Protein AF-A0A948S979-F1 (afdb_monomer_lite)

pLDDT: mean 70.73, std 22.95, range [27.17, 98.56]

Radius of gyration: 35.68 Å; chains: 1; bounding box: 69×113×119 Å

Secondary structure (DSSP, 8-state):
--THHHHHTTSS---HHHHHHHHHHHHHHHHHHHHHHHHHHHHTS----TTTTS-----------------GGGG------S----SPPPPPPP-PPP----PPP-PPPPPPPP-------PPPHHHHHHHHHHHHHHHHHHHHHHHHHHHHHHHHHHHHHTTS------SSSSS--S-----PPTT-B-HHHHHH--SPP-TTSPPEEEEHHHHB-TT--SBPGGGHHHHHHHHHHHHH-TTEEEEEEEE--SSS-HHHHHHHHHHHHHHHHHHHHHHH---GGGEEEEE-TTSS-SS-TTS-TTTTGGGSEEEEEEEEE----

Foldseek 3Di:
DDPVVVVVVVVPPPPPVVVVVVVVVVVVVVVVVVVVVVVVVVVPDPPPDVPPPPPPPPPPPPDDDDDDPDDCVVVPDDPPPPPPPDDDDDDDDDDDDDDDDDDDDDDDDDDDDDDDDDDDDDPDVVVVVVVVVVVVVVVVVVVVVVVVVVVVVVVVVVVVVVVDPDDDPDDDPPPPPDDPDDPDDPQADDLVVLLVDPDADDLPHGWHWFFLVQQADVLDLAGDPSCVVVLVSVLSSCVVQVQWAKEKEFFEAQPDDQVSQQVSRQSNSVNSLVCSCPVSVRDSVSYHYGRPYHVDAPFDGPDDCVRRSSRGIMIMRTRDRPPDD

Structure (mmCIF, N/CA/C/O backbone):
data_AF-A0A948S979-F1
#
_entry.id   AF-A0A948S979-F1
#
loop_
_atom_site.group_PDB
_atom_site.id
_atom_site.type_symbol
_atom_site.label_atom_id
_atom_site.label_alt_id
_atom_site.label_comp_id
_atom_site.label_asym_id
_atom_site.label_entity_id
_atom_site.label_seq_id
_atom_site.pdbx_PDB_ins_code
_atom_site.Cartn_x
_atom_site.Cartn_y
_atom_site.Cartn_z
_atom_site.occupancy
_atom_site.B_iso_or_equiv
_atom_site.auth_seq_id
_atom_site.auth_comp_id
_atom_site.auth_asym_id
_atom_site.auth_atom_id
_atom_site.pdbx_PDB_model_num
ATOM 1 N N . MET A 1 1 ? 20.949 53.020 71.285 1.00 52.06 1 MET A N 1
ATOM 2 C CA . MET A 1 1 ? 20.482 51.852 70.505 1.00 52.06 1 MET A CA 1
ATOM 3 C C . MET A 1 1 ? 20.891 50.578 71.222 1.00 52.06 1 MET A C 1
ATOM 5 O O . MET A 1 1 ? 22.070 50.408 71.504 1.00 52.06 1 MET A O 1
ATOM 9 N N . ASN A 1 2 ? 19.924 49.738 71.589 1.00 56.59 2 ASN A N 1
ATOM 10 C CA . ASN A 1 2 ? 20.141 48.584 72.460 1.00 56.59 2 ASN A CA 1
ATOM 11 C C . ASN A 1 2 ? 20.748 47.401 71.687 1.00 56.59 2 ASN A C 1
ATOM 13 O O . ASN A 1 2 ? 20.210 46.993 70.659 1.00 56.59 2 ASN A O 1
ATOM 17 N N . ARG A 1 3 ? 21.833 46.819 72.221 1.00 58.56 3 ARG A N 1
ATOM 18 C CA . ARG A 1 3 ? 22.568 45.661 71.662 1.00 58.56 3 ARG A CA 1
ATOM 19 C C . ARG A 1 3 ? 21.695 44.421 71.407 1.00 58.56 3 ARG A C 1
ATOM 21 O O . ARG A 1 3 ? 22.067 43.580 70.599 1.00 58.56 3 ARG A O 1
ATOM 28 N N . SER A 1 4 ? 20.523 44.345 72.039 1.00 59.41 4 SER A N 1
ATOM 29 C CA . SER A 1 4 ? 19.562 43.252 71.856 1.00 59.41 4 SER A CA 1
ATOM 30 C C . SER A 1 4 ? 18.933 43.213 70.456 1.00 59.41 4 SER A C 1
ATOM 32 O O . SER A 1 4 ? 18.589 42.138 69.985 1.00 59.41 4 SER A O 1
ATOM 34 N N . SER A 1 5 ? 18.818 44.357 69.770 1.00 60.56 5 SER A N 1
ATOM 35 C CA . SER A 1 5 ? 18.207 44.417 68.431 1.00 60.56 5 SER A CA 1
ATOM 36 C C . SER A 1 5 ? 19.172 44.008 67.314 1.00 60.56 5 S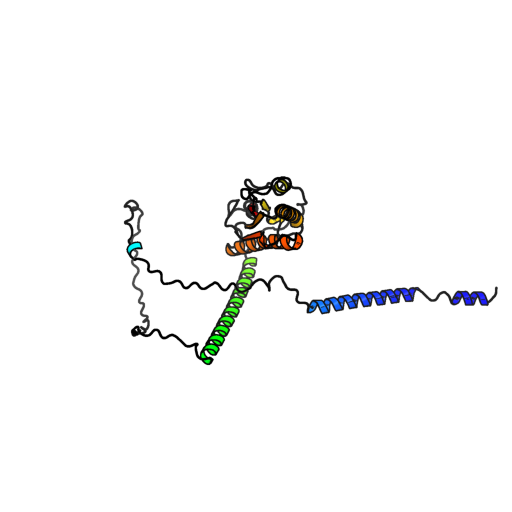ER A C 1
ATOM 38 O O . SER A 1 5 ? 18.731 43.604 66.247 1.00 60.56 5 SER A O 1
ATOM 40 N N . VAL A 1 6 ? 20.485 44.099 67.562 1.00 59.59 6 VAL A N 1
ATOM 41 C CA . VAL A 1 6 ? 21.526 43.742 66.582 1.00 59.59 6 VAL A CA 1
ATOM 42 C C . VAL A 1 6 ? 21.774 42.230 66.567 1.00 59.59 6 VAL A C 1
ATOM 44 O O . VAL A 1 6 ? 22.038 41.674 65.510 1.00 59.59 6 VAL A O 1
ATOM 47 N N . MET A 1 7 ? 21.620 41.544 67.706 1.00 55.97 7 MET A N 1
ATOM 48 C CA . MET A 1 7 ? 21.721 40.077 67.754 1.00 55.97 7 MET A CA 1
ATOM 49 C C . MET A 1 7 ? 20.494 39.378 67.154 1.00 55.97 7 MET A C 1
ATOM 51 O O . MET A 1 7 ? 20.648 38.337 66.530 1.00 55.97 7 MET A O 1
ATOM 55 N N . GLN A 1 8 ? 19.298 39.973 67.249 1.00 56.97 8 GLN A N 1
ATOM 56 C CA . GLN A 1 8 ? 18.090 39.409 66.628 1.00 56.97 8 GLN A CA 1
ATOM 57 C C . GLN A 1 8 ? 18.084 39.507 65.093 1.00 56.97 8 GLN A C 1
ATOM 59 O O . GLN A 1 8 ? 17.446 38.691 64.442 1.00 56.97 8 GLN A O 1
ATOM 64 N N . GLN A 1 9 ? 18.820 40.456 64.504 1.00 54.25 9 GLN A N 1
ATOM 65 C CA . GLN A 1 9 ? 18.981 40.551 63.046 1.00 54.25 9 GLN A CA 1
ATOM 66 C C . GLN A 1 9 ? 20.072 39.628 62.480 1.00 54.25 9 GLN A C 1
ATOM 68 O O . GLN A 1 9 ? 20.108 39.420 61.272 1.00 54.25 9 GLN A O 1
ATOM 73 N N . LEU A 1 10 ? 20.949 39.060 63.315 1.00 52.81 10 LEU A N 1
ATOM 74 C CA . LEU A 1 10 ? 22.031 38.174 62.859 1.00 52.81 10 LEU A CA 1
ATOM 75 C C . LEU A 1 10 ? 21.647 36.688 62.852 1.00 52.81 10 LEU A C 1
ATOM 77 O O . LEU A 1 10 ? 22.361 35.882 62.262 1.00 52.81 10 LEU A O 1
ATOM 81 N N . GLU A 1 11 ? 20.522 36.319 63.465 1.00 54.88 11 GLU A N 1
ATOM 82 C CA . GLU A 1 11 ? 20.078 34.922 63.569 1.00 54.88 11 GLU A CA 1
ATOM 83 C C . GLU A 1 11 ? 19.073 34.519 62.466 1.00 54.88 11 GLU A C 1
ATOM 85 O O . GLU A 1 11 ? 18.771 33.339 62.302 1.00 54.88 11 GLU A O 1
ATOM 90 N N . GLU A 1 12 ? 18.600 35.473 61.650 1.00 57.50 12 GLU A N 1
ATOM 91 C CA . GLU A 1 12 ? 17.542 35.249 60.646 1.00 57.50 12 GLU A CA 1
ATOM 92 C C . GLU A 1 12 ? 18.021 35.223 59.175 1.00 57.50 12 GLU A C 1
ATOM 94 O O . GLU A 1 12 ? 17.215 35.054 58.259 1.00 57.50 12 GLU A O 1
ATOM 99 N N . GLU A 1 13 ? 19.332 35.301 58.917 1.00 58.22 13 GLU A N 1
ATOM 100 C CA . GLU A 1 13 ? 19.918 35.141 57.572 1.00 58.22 13 GLU A CA 1
ATOM 101 C C . GLU A 1 13 ? 20.778 33.871 57.434 1.00 58.22 13 GLU A C 1
ATOM 103 O O . GLU A 1 13 ? 21.838 33.859 56.808 1.00 58.22 13 GLU A O 1
ATOM 108 N N . ALA A 1 14 ? 20.306 32.742 57.968 1.00 61.66 14 ALA A N 1
ATOM 109 C CA . ALA A 1 14 ? 20.833 31.447 57.539 1.00 61.66 14 ALA A CA 1
ATOM 110 C C . ALA A 1 14 ? 20.532 31.248 56.030 1.00 61.66 14 ALA A C 1
ATOM 112 O O . ALA A 1 14 ? 19.386 31.427 55.595 1.00 61.66 14 ALA A O 1
ATOM 113 N N . PRO A 1 15 ? 21.521 30.891 55.187 1.00 58.03 15 PRO A N 1
ATOM 114 C CA . PRO A 1 15 ? 21.392 31.005 53.738 1.00 58.03 15 PRO A CA 1
ATOM 115 C C . PRO A 1 15 ? 20.425 29.954 53.169 1.00 58.03 15 PRO A C 1
ATOM 117 O O . PRO A 1 15 ? 20.809 28.837 52.828 1.00 58.03 15 PRO A O 1
ATOM 120 N N . LYS A 1 16 ? 19.161 30.343 52.945 1.00 59.03 16 LYS A N 1
ATOM 121 C CA . LYS A 1 16 ? 18.129 29.536 52.248 1.00 59.03 16 LYS A CA 1
ATOM 122 C C . LYS A 1 16 ? 18.548 29.054 50.843 1.00 59.03 16 LYS A C 1
ATOM 124 O O . LYS A 1 16 ? 17.885 28.185 50.273 1.00 59.03 16 LYS A O 1
ATOM 129 N N . LYS A 1 17 ? 19.631 29.602 50.271 1.00 58.28 17 LYS A N 1
ATOM 130 C CA . LYS A 1 17 ? 20.228 29.156 48.998 1.00 58.28 17 LYS A CA 1
ATOM 131 C C . LYS A 1 17 ? 20.762 27.724 49.066 1.00 58.28 17 LYS A C 1
ATOM 133 O O . LYS A 1 17 ? 20.604 26.996 48.089 1.00 58.28 17 LYS A O 1
ATOM 138 N N . ASP A 1 18 ? 21.320 27.311 50.202 1.00 67.25 18 ASP A N 1
ATOM 139 C CA . ASP A 1 18 ? 21.931 25.984 50.331 1.00 67.25 18 ASP A CA 1
ATOM 140 C C . ASP A 1 18 ? 20.866 24.876 50.342 1.00 67.25 18 ASP A C 1
ATOM 142 O O . ASP A 1 18 ? 21.018 23.833 49.712 1.00 67.25 18 ASP A O 1
ATOM 146 N N . LEU A 1 19 ? 19.699 25.147 50.937 1.00 70.56 19 LEU A N 1
ATOM 147 C CA . LEU A 1 19 ? 18.586 24.199 50.944 1.00 70.56 19 LEU A CA 1
ATOM 148 C C . LEU A 1 19 ? 18.059 23.929 49.524 1.00 70.56 19 LEU A C 1
ATOM 150 O O . LEU A 1 19 ? 17.909 22.776 49.132 1.00 70.56 19 LEU A O 1
ATOM 154 N N . ARG A 1 20 ? 17.825 24.980 48.720 1.00 77.56 20 ARG A N 1
ATOM 155 C CA . ARG A 1 20 ? 17.325 24.842 47.336 1.00 77.56 20 ARG A CA 1
ATOM 156 C C . ARG A 1 20 ? 18.330 24.143 46.419 1.00 77.56 20 ARG A C 1
ATOM 158 O O . ARG A 1 20 ? 17.924 23.302 45.624 1.00 77.56 20 ARG A O 1
ATOM 165 N N . ALA A 1 21 ? 19.621 24.452 46.547 1.00 80.50 21 ALA A N 1
ATOM 166 C CA . ALA A 1 21 ? 20.675 23.786 45.784 1.00 80.50 21 ALA A CA 1
ATOM 167 C C . ALA A 1 21 ? 20.770 22.292 46.133 1.00 80.50 21 ALA A C 1
ATOM 169 O O . ALA A 1 21 ? 20.875 21.455 45.239 1.00 80.50 21 ALA A O 1
ATOM 170 N N . ARG A 1 22 ? 20.639 21.942 47.419 1.00 84.88 22 ARG A N 1
ATOM 171 C CA . ARG A 1 22 ? 20.609 20.546 47.878 1.00 84.88 22 ARG A CA 1
ATOM 172 C C . ARG A 1 22 ? 19.366 19.808 47.383 1.00 84.88 22 ARG A C 1
ATOM 174 O O . ARG A 1 22 ? 19.496 18.680 46.926 1.00 84.88 22 ARG A O 1
ATOM 181 N N . PHE A 1 23 ? 18.192 20.444 47.381 1.00 88.50 23 PHE A N 1
ATOM 182 C CA . PHE A 1 23 ? 16.982 19.862 46.787 1.00 88.50 23 PHE A CA 1
ATOM 183 C C . PHE A 1 23 ? 17.116 19.632 45.276 1.00 88.50 23 PHE A C 1
ATOM 185 O O . PHE A 1 23 ? 16.733 18.568 44.798 1.00 88.50 23 PHE A O 1
ATOM 192 N N . LEU A 1 24 ? 17.691 20.580 44.530 1.00 89.44 24 LEU A N 1
ATOM 193 C CA . LEU A 1 24 ? 17.934 20.417 43.091 1.00 89.44 24 LEU A CA 1
ATOM 194 C C . LEU A 1 24 ? 18.943 19.302 42.802 1.00 89.44 24 LEU A C 1
ATOM 196 O O . LEU A 1 24 ? 18.731 18.516 41.883 1.00 89.44 24 LEU A O 1
ATOM 200 N N . LEU A 1 25 ? 20.003 19.191 43.604 1.00 90.12 25 LEU A N 1
ATOM 201 C CA . LEU A 1 25 ? 20.996 18.127 43.468 1.00 90.12 25 LEU A CA 1
ATOM 202 C C . LEU A 1 25 ? 20.391 16.753 43.784 1.00 90.12 25 LEU A C 1
ATOM 204 O O . LEU A 1 25 ? 20.606 15.805 43.034 1.00 90.12 25 LEU A O 1
ATOM 208 N N . VAL A 1 26 ? 19.572 16.648 44.835 1.00 94.19 26 VAL A N 1
ATOM 209 C CA . VAL A 1 26 ? 18.837 15.414 45.159 1.00 94.19 26 VAL A CA 1
ATOM 210 C C . VAL A 1 26 ? 17.847 15.051 44.048 1.00 94.19 26 VAL A C 1
ATOM 212 O O . VAL A 1 26 ? 17.789 13.891 43.651 1.00 94.19 26 VAL A O 1
ATOM 215 N N . ALA A 1 27 ? 17.113 16.022 43.498 1.00 93.38 27 ALA A N 1
ATOM 216 C CA . ALA A 1 27 ? 16.183 15.789 42.393 1.00 93.38 27 ALA A CA 1
ATOM 217 C C . ALA A 1 27 ? 16.900 15.345 41.106 1.00 93.38 27 ALA A C 1
ATOM 219 O O . ALA A 1 27 ? 16.429 14.437 40.423 1.00 93.38 27 ALA A O 1
ATOM 220 N N . LEU A 1 28 ? 18.056 15.941 40.796 1.00 96.19 28 LEU A N 1
ATOM 221 C CA . LEU A 1 28 ? 18.883 15.556 39.652 1.00 96.19 28 LEU A CA 1
ATOM 222 C C . LEU A 1 28 ? 19.399 14.120 39.801 1.00 96.19 28 LEU A C 1
ATOM 224 O O . LEU A 1 28 ? 19.278 13.328 38.869 1.00 96.19 28 LEU A O 1
ATOM 228 N N . LEU A 1 29 ? 19.930 13.772 40.976 1.00 96.50 29 LEU A N 1
ATOM 229 C CA . LEU A 1 29 ? 20.411 12.418 41.259 1.00 96.50 29 LEU A CA 1
ATOM 230 C C . LEU A 1 29 ? 19.277 11.389 41.213 1.00 96.50 29 LEU A C 1
ATOM 232 O O . LEU A 1 29 ? 19.464 10.306 40.664 1.00 96.50 29 LEU A O 1
ATOM 236 N N . LEU A 1 30 ? 18.092 11.734 41.725 1.00 96.56 30 LEU A N 1
ATOM 237 C CA . LEU A 1 30 ? 16.911 10.875 41.650 1.00 96.56 30 LEU A CA 1
ATOM 238 C C . LEU A 1 30 ? 16.460 10.659 40.198 1.00 96.56 30 LEU A C 1
ATOM 240 O O . LEU A 1 30 ? 16.190 9.527 39.807 1.00 96.56 30 LEU A O 1
ATOM 244 N N . SER A 1 31 ? 16.431 11.717 39.384 1.00 96.19 31 SER A N 1
ATOM 245 C CA . SER A 1 31 ? 16.109 11.623 37.954 1.00 96.19 31 SER A CA 1
ATOM 246 C C . SER A 1 31 ? 17.098 10.722 37.211 1.00 96.19 31 SER A C 1
ATOM 248 O O . SER A 1 31 ? 16.684 9.836 36.460 1.00 96.19 31 SER A O 1
ATOM 250 N N . LEU A 1 32 ? 18.400 10.893 37.467 1.00 97.06 32 LEU A N 1
ATOM 251 C CA . LEU A 1 32 ? 19.447 10.078 36.852 1.00 97.06 32 LEU A CA 1
ATOM 252 C C . LEU A 1 32 ? 19.332 8.604 37.270 1.00 97.06 32 LEU A C 1
ATOM 254 O O . LEU A 1 32 ? 19.473 7.720 36.430 1.00 97.06 32 LEU A O 1
ATOM 258 N N . ALA A 1 33 ? 19.016 8.337 38.540 1.00 96.88 33 ALA A N 1
ATOM 259 C CA . ALA A 1 33 ? 18.800 6.984 39.046 1.00 96.88 33 ALA A CA 1
ATOM 260 C C . ALA A 1 33 ? 17.573 6.309 38.409 1.00 96.88 33 ALA A C 1
ATOM 262 O O . ALA A 1 33 ? 17.649 5.138 38.043 1.00 96.88 33 ALA A O 1
ATOM 263 N N . ILE A 1 34 ? 16.469 7.043 38.220 1.00 96.56 34 ILE A N 1
ATOM 264 C CA . ILE A 1 34 ? 15.272 6.532 37.532 1.00 96.56 34 ILE A CA 1
ATOM 265 C C . ILE A 1 34 ? 15.597 6.185 36.076 1.00 96.56 34 ILE A C 1
ATOM 267 O O . ILE A 1 34 ? 15.240 5.102 35.618 1.00 96.56 34 ILE A O 1
ATOM 271 N N . HIS A 1 35 ? 16.313 7.057 35.362 1.00 95.62 35 HIS A N 1
ATOM 272 C CA . HIS A 1 35 ? 16.705 6.794 33.975 1.00 95.62 35 HIS A CA 1
ATOM 273 C C . HIS A 1 35 ? 17.675 5.614 33.868 1.00 95.62 35 HIS A C 1
ATOM 275 O O . HIS A 1 35 ? 17.488 4.753 33.014 1.00 95.62 35 HIS A O 1
ATOM 281 N N . ALA A 1 36 ? 18.672 5.523 34.751 1.00 95.38 36 ALA A N 1
ATOM 282 C CA . ALA A 1 36 ? 19.589 4.386 34.788 1.00 95.38 36 ALA A CA 1
ATOM 283 C C . ALA A 1 36 ? 18.853 3.071 35.094 1.00 95.38 36 ALA A C 1
ATOM 285 O O . ALA A 1 36 ? 19.124 2.057 34.455 1.00 95.38 36 ALA A O 1
ATOM 286 N N . GLY A 1 37 ? 17.883 3.096 36.014 1.00 95.50 37 GLY A N 1
ATOM 287 C CA . GLY A 1 37 ? 17.018 1.956 36.309 1.00 95.50 37 GLY A CA 1
ATOM 288 C C . GLY A 1 37 ? 16.141 1.557 35.121 1.00 95.50 37 GLY A C 1
ATOM 289 O O . GLY A 1 37 ? 16.049 0.373 34.814 1.00 95.50 37 GLY A O 1
ATOM 290 N N . PHE A 1 38 ? 15.557 2.529 34.413 1.00 93.00 38 PHE A N 1
ATOM 291 C CA . PHE A 1 38 ? 14.787 2.279 33.193 1.00 93.00 38 PHE A CA 1
ATOM 292 C C . PHE A 1 38 ? 15.655 1.667 32.093 1.00 93.00 38 PHE A C 1
ATOM 294 O O . PHE A 1 38 ? 15.249 0.682 31.493 1.00 93.00 38 PHE A O 1
ATOM 301 N N . LEU A 1 39 ? 16.859 2.196 31.858 1.00 92.00 39 LEU A N 1
ATOM 302 C CA . LEU A 1 39 ? 17.785 1.661 30.856 1.00 92.00 39 LEU A CA 1
ATOM 303 C C . LEU A 1 39 ? 18.271 0.254 31.218 1.00 92.00 39 LEU A C 1
ATOM 305 O O . LEU A 1 39 ? 18.372 -0.600 30.344 1.00 92.00 39 LEU A O 1
ATOM 309 N N . TRP A 1 40 ? 18.536 -0.006 32.500 1.00 91.44 40 TRP A N 1
ATOM 310 C CA . TRP A 1 40 ? 18.911 -1.336 32.979 1.00 91.44 40 TRP A CA 1
ATOM 311 C C . TRP A 1 40 ? 17.760 -2.340 32.840 1.00 91.44 40 TRP A C 1
ATOM 313 O O . TRP A 1 40 ? 17.976 -3.449 32.368 1.00 91.44 40 TRP A O 1
ATOM 323 N N . TRP A 1 41 ? 16.530 -1.936 33.168 1.00 89.00 41 TRP A N 1
ATOM 324 C CA . TRP A 1 41 ? 15.329 -2.750 32.968 1.00 89.00 41 TRP A CA 1
ATOM 325 C C . TRP A 1 41 ? 15.022 -2.987 31.481 1.00 89.00 41 TRP A C 1
ATOM 327 O O . TRP A 1 41 ? 14.706 -4.105 31.087 1.00 89.00 41 TRP A O 1
ATOM 337 N N . ALA A 1 42 ? 15.161 -1.955 30.646 1.00 85.62 42 ALA A N 1
ATOM 338 C CA . ALA A 1 42 ? 14.920 -2.022 29.208 1.00 85.62 42 ALA A CA 1
ATOM 339 C C . ALA A 1 42 ? 15.965 -2.874 28.470 1.00 85.62 42 ALA A C 1
ATOM 341 O O . ALA A 1 42 ? 15.647 -3.439 27.430 1.00 85.62 42 ALA A O 1
ATOM 342 N N . ARG A 1 43 ? 17.187 -3.003 29.010 1.00 85.50 43 ARG A N 1
ATOM 343 C CA . ARG A 1 43 ? 18.261 -3.834 28.440 1.00 85.50 43 ARG A CA 1
ATOM 344 C C . ARG A 1 43 ? 17.853 -5.297 28.283 1.00 85.50 43 ARG A C 1
ATOM 346 O O . ARG A 1 43 ? 18.213 -5.926 27.297 1.00 85.50 43 ARG A O 1
ATOM 353 N N . ASP A 1 44 ? 17.133 -5.819 29.269 1.00 81.69 44 ASP A N 1
ATOM 354 C CA . ASP A 1 44 ? 16.705 -7.217 29.327 1.00 81.69 44 ASP A CA 1
ATOM 355 C C . ASP A 1 44 ? 15.204 -7.365 28.991 1.00 81.69 44 ASP A C 1
ATOM 357 O O . ASP A 1 44 ? 14.642 -8.454 29.111 1.00 81.69 44 ASP A O 1
ATOM 361 N N . TYR A 1 45 ? 14.539 -6.280 28.562 1.00 79.00 45 TYR A N 1
ATOM 362 C CA . TYR A 1 45 ? 13.159 -6.332 28.093 1.00 79.00 45 TYR A CA 1
ATOM 363 C C . TYR A 1 45 ? 13.155 -6.839 26.648 1.00 79.00 45 TYR A C 1
ATOM 365 O O . TYR A 1 45 ? 13.662 -6.140 25.767 1.00 79.00 45 TYR A O 1
ATOM 373 N N . PRO A 1 46 ? 12.596 -8.031 26.365 1.00 70.44 46 PRO A N 1
ATOM 374 C CA . PRO A 1 46 ? 12.486 -8.506 24.999 1.00 70.44 46 PRO A CA 1
ATOM 375 C C . PRO A 1 46 ? 11.496 -7.593 24.281 1.00 70.44 46 PRO A C 1
ATOM 377 O O . PRO A 1 46 ? 10.276 -7.731 24.410 1.00 70.44 46 PRO A O 1
ATOM 380 N N . VAL A 1 47 ? 12.014 -6.619 23.536 1.00 64.75 47 VAL A N 1
ATOM 381 C CA . VAL A 1 47 ? 11.223 -5.946 22.518 1.00 64.75 47 VAL A CA 1
ATOM 382 C C . VAL A 1 47 ? 10.898 -7.052 21.532 1.00 64.75 47 VAL A C 1
ATOM 384 O O . VAL A 1 47 ? 11.792 -7.549 20.853 1.00 64.75 47 VAL A O 1
ATOM 387 N N . LYS A 1 48 ? 9.642 -7.505 21.516 1.00 55.75 48 LYS A N 1
ATOM 388 C CA . LYS A 1 48 ? 9.154 -8.369 20.446 1.00 55.75 48 LYS A CA 1
ATOM 389 C C . LYS A 1 48 ? 9.290 -7.550 19.170 1.00 55.75 48 LYS A C 1
ATOM 391 O O . LYS A 1 48 ? 8.414 -6.747 18.852 1.00 55.75 48 LYS A O 1
ATOM 396 N N . THR A 1 49 ? 10.423 -7.673 18.490 1.00 51.41 49 THR A N 1
ATOM 397 C CA . THR A 1 49 ? 10.535 -7.246 17.108 1.00 51.41 49 THR A CA 1
ATOM 398 C C . THR A 1 49 ? 9.445 -7.992 16.359 1.00 51.41 49 THR A C 1
ATOM 400 O O . THR A 1 49 ? 9.159 -9.159 16.632 1.00 51.41 49 THR A O 1
ATOM 403 N N . PHE A 1 50 ? 8.771 -7.288 15.460 1.00 47.16 50 PHE A N 1
ATOM 404 C CA . PHE A 1 50 ? 7.584 -7.764 14.749 1.00 47.16 50 PHE A CA 1
ATOM 405 C C . PHE A 1 50 ? 7.855 -8.972 13.812 1.00 47.16 50 PHE A C 1
ATOM 407 O O . PHE A 1 50 ? 7.015 -9.299 12.982 1.00 47.16 50 PHE A O 1
ATOM 414 N N . SER A 1 51 ? 9.013 -9.633 13.933 1.00 55.50 51 SER A N 1
ATOM 415 C CA . SER A 1 51 ? 9.478 -10.759 13.119 1.00 55.50 51 SER A CA 1
ATOM 416 C C . SER A 1 51 ? 9.151 -12.141 13.694 1.00 55.50 51 SER A C 1
ATOM 418 O O . SER A 1 51 ? 8.982 -13.080 12.924 1.00 55.50 51 SER A O 1
ATOM 420 N N . ASP A 1 52 ? 9.042 -12.294 15.018 1.00 46.69 52 ASP A N 1
ATOM 421 C CA . ASP A 1 52 ? 9.179 -13.630 15.633 1.00 46.69 52 ASP A CA 1
ATOM 422 C C . ASP A 1 52 ? 7.865 -14.403 15.808 1.00 46.69 52 ASP A C 1
ATOM 424 O O . ASP A 1 52 ? 7.882 -15.574 16.177 1.00 46.69 52 ASP A O 1
ATOM 428 N N . SER A 1 53 ? 6.710 -13.790 15.532 1.00 42.81 53 SER A N 1
ATOM 429 C CA . SER A 1 53 ? 5.402 -14.446 15.706 1.00 42.81 53 SER A CA 1
ATOM 430 C C . SER A 1 53 ? 4.690 -14.829 14.408 1.00 42.81 53 SER A C 1
ATOM 432 O O . SER A 1 53 ? 3.528 -15.217 14.473 1.00 42.81 53 SER A O 1
ATOM 434 N N . TYR A 1 54 ? 5.332 -14.693 13.241 1.00 46.19 54 TYR A N 1
ATOM 435 C CA . TYR A 1 54 ? 4.650 -14.845 11.943 1.00 46.19 54 TYR A CA 1
ATOM 436 C C . TYR A 1 54 ? 5.142 -15.993 11.059 1.00 46.19 54 TYR A C 1
ATOM 438 O O . TYR A 1 54 ? 4.520 -16.265 10.036 1.00 46.19 54 TYR A O 1
ATOM 446 N N . TYR A 1 55 ? 6.167 -16.729 11.480 1.00 42.34 55 TYR A N 1
ATOM 447 C CA . TYR A 1 55 ? 6.519 -18.012 10.873 1.00 42.34 55 TYR A CA 1
ATOM 448 C C . TYR A 1 55 ? 5.972 -19.161 11.721 1.00 42.34 55 TYR A C 1
ATOM 450 O O . TYR A 1 55 ? 6.725 -20.027 12.162 1.00 42.34 55 TYR A O 1
ATOM 458 N N . GLU A 1 56 ? 4.654 -19.195 11.954 1.00 44.19 56 GLU A N 1
ATOM 459 C CA . GLU A 1 56 ? 4.050 -20.516 12.119 1.00 44.19 56 GLU A CA 1
ATOM 460 C C . GLU A 1 56 ? 4.297 -21.259 10.807 1.00 44.19 56 GLU A C 1
ATOM 462 O O . GLU A 1 56 ? 3.802 -20.889 9.744 1.00 44.19 56 GLU A O 1
ATOM 467 N N . GLU A 1 57 ? 5.180 -22.241 10.918 1.00 53.59 57 GLU A N 1
ATOM 468 C CA . GLU A 1 57 ? 5.602 -23.220 9.937 1.00 53.59 57 GLU A CA 1
ATOM 469 C C . GLU A 1 57 ? 4.467 -23.543 8.949 1.00 53.59 57 GLU A C 1
ATOM 471 O O . GLU A 1 57 ? 3.575 -24.351 9.222 1.00 53.59 57 GLU A O 1
ATOM 476 N N . MET A 1 58 ? 4.475 -22.905 7.773 1.00 45.12 58 MET A N 1
ATOM 477 C CA . MET A 1 58 ? 3.664 -23.362 6.650 1.00 45.12 58 MET A CA 1
ATOM 478 C C . MET A 1 58 ? 4.274 -24.674 6.167 1.00 45.12 58 MET A C 1
ATOM 480 O O . MET A 1 58 ? 5.033 -24.700 5.204 1.00 45.12 58 MET A O 1
ATOM 484 N N . VAL A 1 59 ? 3.962 -25.774 6.852 1.00 56.06 59 VAL A N 1
ATOM 485 C CA . VAL A 1 59 ? 4.253 -27.116 6.357 1.00 56.06 59 VAL A CA 1
ATOM 486 C C . VAL A 1 59 ? 3.327 -27.326 5.156 1.00 56.06 59 VAL A C 1
ATOM 488 O O . VAL A 1 59 ? 2.108 -27.435 5.347 1.00 56.06 59 VAL A O 1
ATOM 491 N N . PRO A 1 60 ? 3.829 -27.352 3.907 1.00 49.47 60 PRO A N 1
ATOM 492 C CA . PRO A 1 60 ? 2.973 -27.671 2.778 1.00 49.47 60 PRO A CA 1
ATOM 493 C C . PRO A 1 60 ? 2.377 -29.057 3.028 1.00 49.47 60 PRO A C 1
ATOM 495 O O . PRO A 1 60 ? 3.094 -30.010 3.344 1.00 49.47 60 PRO A O 1
ATOM 498 N N . ARG A 1 61 ? 1.051 -29.198 2.905 1.00 52.50 61 ARG A N 1
ATOM 499 C CA . ARG A 1 61 ? 0.434 -30.527 2.918 1.00 52.50 61 ARG A CA 1
ATOM 500 C C . ARG A 1 61 ? 1.013 -31.301 1.740 1.00 52.50 61 ARG A C 1
ATOM 502 O O . ARG A 1 61 ? 0.674 -31.014 0.596 1.00 52.50 61 ARG A O 1
ATOM 509 N N . ALA A 1 62 ? 1.877 -32.270 2.026 1.00 54.53 62 ALA A N 1
ATOM 510 C CA . ALA A 1 62 ? 2.353 -33.212 1.030 1.00 54.53 62 ALA A CA 1
ATOM 511 C C . ALA A 1 62 ? 1.136 -33.959 0.467 1.00 54.53 62 ALA A C 1
ATOM 513 O O . ALA A 1 62 ? 0.554 -34.823 1.125 1.00 54.53 62 ALA A O 1
ATOM 514 N N . PHE A 1 63 ? 0.707 -33.589 -0.736 1.00 57.28 63 PHE A N 1
ATOM 515 C CA . PHE A 1 63 ? -0.275 -34.359 -1.476 1.00 57.28 63 PHE A CA 1
ATOM 516 C C . PHE A 1 63 ? 0.461 -35.538 -2.110 1.00 57.28 63 PHE A C 1
ATOM 518 O O . PHE A 1 63 ? 1.468 -35.370 -2.797 1.00 57.28 63 PHE A O 1
ATOM 525 N N . LYS A 1 64 ? -0.009 -36.757 -1.842 1.00 46.50 64 LYS A N 1
ATOM 526 C CA . LYS A 1 64 ? 0.458 -37.933 -2.575 1.00 46.50 64 LYS A CA 1
ATOM 527 C C . LYS A 1 64 ? -0.109 -37.832 -3.986 1.00 46.50 64 LYS A C 1
ATOM 529 O O . LYS A 1 64 ? -1.318 -37.926 -4.165 1.00 46.50 64 LYS A O 1
ATOM 534 N N . VAL A 1 65 ? 0.757 -37.587 -4.964 1.00 53.16 65 VAL A N 1
ATOM 535 C CA . VAL A 1 65 ? 0.402 -37.724 -6.377 1.00 53.16 65 VAL A CA 1
ATOM 536 C C . VAL A 1 65 ? 0.422 -39.212 -6.688 1.00 53.16 65 VAL A C 1
ATOM 538 O O . VAL A 1 65 ? 1.493 -39.818 -6.747 1.00 53.16 65 VAL A O 1
ATOM 541 N N . ASP A 1 66 ? -0.754 -39.811 -6.850 1.00 67.25 66 ASP A N 1
ATOM 542 C CA . ASP A 1 66 ? -0.844 -41.127 -7.470 1.00 67.25 66 ASP A CA 1
ATOM 543 C C . ASP A 1 66 ? -0.332 -41.009 -8.908 1.00 67.25 66 ASP A C 1
ATOM 545 O O . ASP A 1 66 ? -0.614 -40.033 -9.607 1.00 67.25 66 ASP A O 1
ATOM 549 N N . ARG A 1 67 ? 0.498 -41.972 -9.318 1.00 53.84 67 ARG A N 1
ATOM 550 C CA . ARG A 1 67 ? 1.144 -42.003 -10.634 1.00 53.84 67 ARG A CA 1
ATOM 551 C C . ARG A 1 67 ? 0.084 -41.762 -11.713 1.00 53.84 67 ARG A C 1
ATOM 553 O O . ARG A 1 67 ? -0.811 -42.582 -11.892 1.00 53.84 67 ARG A O 1
ATOM 560 N N . VAL A 1 68 ? 0.192 -40.639 -12.416 1.00 57.69 68 VAL A N 1
ATOM 561 C CA . VAL A 1 68 ? -0.668 -40.338 -13.560 1.00 57.69 68 VAL A CA 1
ATOM 562 C C . VAL A 1 68 ? -0.274 -41.297 -14.682 1.00 57.69 68 VAL A C 1
ATOM 564 O O . VAL A 1 68 ? 0.819 -41.186 -15.238 1.00 57.69 68 VAL A O 1
ATOM 567 N N . GLU A 1 69 ? -1.131 -42.270 -14.987 1.00 57.16 69 GLU A N 1
ATOM 568 C CA . GLU A 1 69 ? -1.026 -43.051 -16.220 1.00 57.16 69 GLU A CA 1
ATOM 569 C C . GLU A 1 69 ? -1.404 -42.133 -17.386 1.00 57.16 69 GLU A C 1
ATOM 571 O O . GLU A 1 69 ? -2.574 -41.833 -17.616 1.00 57.16 69 GLU A O 1
ATOM 576 N N . ILE A 1 70 ? -0.391 -41.630 -18.092 1.00 58.66 70 ILE A N 1
ATOM 577 C CA . ILE A 1 70 ? -0.588 -40.923 -19.356 1.00 58.66 70 ILE A CA 1
ATOM 578 C C . ILE A 1 70 ? -0.994 -41.980 -20.387 1.00 58.66 70 ILE A C 1
ATOM 580 O O . ILE A 1 70 ? -0.189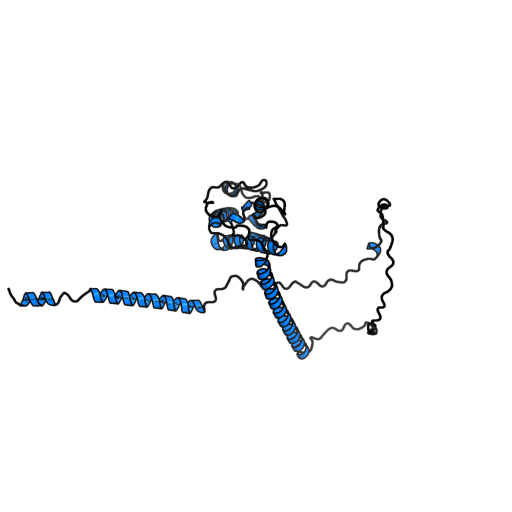 -42.848 -20.725 1.00 58.66 70 ILE A O 1
ATOM 584 N N . ASP A 1 71 ? -2.244 -41.932 -20.857 1.00 55.22 71 ASP A N 1
ATOM 585 C CA . ASP A 1 71 ? -2.704 -42.773 -21.965 1.00 55.22 71 ASP A CA 1
ATOM 586 C C . ASP A 1 71 ? -1.833 -42.463 -23.190 1.00 55.22 71 ASP A C 1
ATOM 588 O O . ASP A 1 71 ? -1.785 -41.329 -23.665 1.00 55.22 71 ASP A O 1
ATOM 592 N N . SER A 1 72 ? -1.109 -43.459 -23.695 1.00 59.00 72 SER A N 1
ATOM 593 C CA . SER A 1 72 ? -0.160 -43.304 -24.802 1.00 59.00 72 SER A CA 1
ATOM 594 C C . SER A 1 72 ? -0.822 -42.891 -26.121 1.00 59.00 72 SER A C 1
ATOM 596 O O . SER A 1 72 ? -0.122 -42.463 -27.033 1.00 59.00 72 SER A O 1
ATOM 598 N N . ARG A 1 73 ? -2.159 -42.924 -26.203 1.00 60.75 73 ARG A N 1
ATOM 599 C CA . ARG A 1 73 ? -2.947 -42.364 -27.316 1.00 60.75 73 ARG A CA 1
ATOM 600 C C . ARG A 1 73 ? -3.005 -40.830 -27.328 1.00 60.75 73 ARG A C 1
ATOM 602 O O . ARG A 1 73 ? -3.357 -40.250 -28.344 1.00 60.75 73 ARG A O 1
ATOM 609 N N . LEU A 1 74 ? -2.669 -40.161 -26.219 1.00 57.41 74 LEU A N 1
ATOM 610 C CA . LEU A 1 74 ? -2.560 -38.691 -26.138 1.00 57.41 74 LEU A CA 1
ATOM 611 C C . LEU A 1 74 ? -1.203 -38.156 -26.628 1.00 57.41 74 LEU A C 1
ATOM 613 O O . LEU A 1 74 ? -1.002 -36.945 -26.650 1.00 57.41 74 LEU A O 1
ATOM 617 N N . LEU A 1 75 ? -0.280 -39.050 -26.996 1.00 61.06 75 LEU A N 1
ATOM 618 C CA . LEU A 1 75 ? 1.033 -38.734 -27.568 1.00 61.06 75 LEU A CA 1
ATOM 619 C C . LEU A 1 75 ? 1.128 -39.128 -29.052 1.00 61.06 75 LEU A C 1
ATOM 621 O O . LEU A 1 75 ? 2.224 -39.204 -29.600 1.00 61.06 75 LEU A O 1
ATOM 625 N N . GLU A 1 76 ? -0.002 -39.416 -29.700 1.00 60.12 76 GLU A N 1
ATOM 626 C CA . GLU A 1 76 ? -0.041 -39.565 -31.151 1.00 60.12 76 GLU A CA 1
ATOM 627 C C . GLU A 1 76 ? -0.012 -38.161 -31.770 1.00 60.12 76 GLU A C 1
ATOM 629 O O . GLU A 1 76 ? -0.964 -37.393 -31.649 1.00 60.12 76 GLU A O 1
ATOM 634 N N . ASP A 1 77 ? 1.126 -37.814 -32.376 1.00 55.72 77 ASP A N 1
ATOM 635 C CA . ASP A 1 77 ? 1.323 -36.568 -33.113 1.00 55.72 77 ASP A CA 1
ATOM 636 C C . ASP A 1 77 ? 0.266 -36.437 -34.222 1.00 55.72 77 ASP A C 1
ATOM 638 O O . ASP A 1 77 ? 0.256 -37.210 -35.186 1.00 55.72 77 ASP 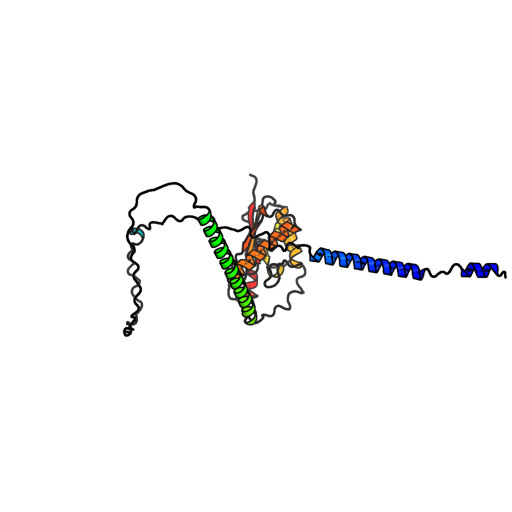A O 1
ATOM 642 N N . ASP A 1 78 ? -0.598 -35.424 -34.120 1.00 52.34 78 ASP A N 1
ATOM 643 C CA . ASP A 1 78 ? -1.385 -34.957 -35.261 1.00 52.34 78 ASP A CA 1
ATOM 644 C C . ASP A 1 78 ? -0.412 -34.621 -36.409 1.00 52.34 78 ASP A C 1
ATOM 646 O O . ASP A 1 78 ? 0.537 -33.852 -36.202 1.00 52.34 78 ASP A O 1
ATOM 650 N N . PRO A 1 79 ? -0.598 -35.150 -37.634 1.00 48.31 79 PRO A N 1
ATOM 651 C CA . PRO A 1 79 ? 0.263 -34.787 -38.746 1.00 48.31 79 PRO A CA 1
ATOM 652 C C . PRO A 1 79 ? 0.094 -33.292 -39.033 1.00 48.31 79 PRO A C 1
ATOM 654 O O . PRO A 1 79 ? -0.954 -32.839 -39.498 1.00 48.31 79 PRO A O 1
ATOM 657 N N . ALA A 1 80 ? 1.141 -32.521 -38.736 1.00 50.12 80 ALA A N 1
ATOM 658 C CA . ALA A 1 80 ? 1.169 -31.083 -38.956 1.00 50.12 80 ALA A CA 1
ATOM 659 C C . ALA A 1 80 ? 0.811 -30.737 -40.418 1.00 50.12 80 ALA A C 1
ATOM 661 O O . ALA A 1 80 ? 1.266 -31.418 -41.345 1.00 50.12 80 ALA A O 1
ATOM 662 N N . PRO A 1 81 ? 0.031 -29.665 -40.655 1.00 47.69 81 PRO A N 1
ATOM 663 C CA . PRO A 1 81 ? -0.355 -29.258 -41.997 1.00 47.69 81 PRO A CA 1
ATOM 664 C C . PRO A 1 81 ? 0.881 -28.891 -42.829 1.00 47.69 81 PRO A C 1
ATOM 666 O O . PRO A 1 81 ? 1.800 -28.217 -42.365 1.00 47.69 81 PRO A O 1
ATOM 669 N N . GLU A 1 82 ? 0.871 -29.329 -44.087 1.00 49.88 82 GLU A N 1
ATOM 670 C CA . GLU A 1 82 ? 1.976 -29.370 -45.057 1.00 49.88 82 GLU A CA 1
ATOM 671 C C . GLU A 1 82 ? 2.499 -27.989 -45.538 1.00 49.88 82 GLU A C 1
ATOM 673 O O . GLU A 1 82 ? 3.026 -27.860 -46.640 1.00 49.88 82 GLU A O 1
ATOM 678 N N . ALA A 1 83 ? 2.379 -26.929 -44.732 1.00 49.25 83 ALA A N 1
ATOM 679 C CA . ALA A 1 83 ? 2.620 -25.542 -45.143 1.00 49.25 83 ALA A CA 1
ATOM 680 C C . ALA A 1 83 ? 3.845 -24.857 -44.499 1.00 49.25 83 ALA A C 1
ATOM 682 O O . ALA A 1 83 ? 4.000 -23.647 -44.635 1.00 49.25 83 ALA A O 1
ATOM 683 N N . ALA A 1 84 ? 4.745 -25.592 -43.835 1.00 42.22 84 ALA A N 1
ATOM 684 C CA . ALA A 1 84 ? 5.943 -25.011 -43.205 1.00 42.22 84 ALA A CA 1
ATOM 685 C C . ALA A 1 84 ? 7.275 -25.608 -43.699 1.00 42.22 84 ALA A C 1
ATOM 687 O O . ALA A 1 84 ? 8.258 -25.655 -42.962 1.00 42.22 84 ALA A O 1
ATOM 688 N N . ARG A 1 85 ? 7.348 -26.055 -44.959 1.00 45.22 85 ARG A N 1
ATOM 689 C CA . ARG A 1 85 ? 8.610 -26.490 -45.585 1.00 45.22 85 ARG A CA 1
ATOM 690 C C . ARG A 1 85 ? 9.167 -25.434 -46.529 1.00 45.22 85 ARG A C 1
ATOM 692 O O . ARG A 1 85 ? 9.149 -25.624 -47.734 1.00 45.22 85 ARG A O 1
ATOM 699 N N . THR A 1 86 ? 9.720 -24.365 -45.969 1.00 44.00 86 THR A N 1
ATOM 700 C CA . THR A 1 86 ? 10.827 -23.618 -46.589 1.00 44.00 86 THR A CA 1
ATOM 701 C C . THR A 1 86 ? 11.448 -22.713 -45.537 1.00 44.00 86 THR A C 1
ATOM 703 O O . THR A 1 86 ? 11.043 -21.565 -45.411 1.00 44.00 86 THR A O 1
ATOM 706 N N . MET A 1 87 ? 12.447 -23.211 -44.810 1.00 38.06 87 MET A N 1
ATOM 707 C CA . MET A 1 87 ? 13.597 -22.399 -44.407 1.00 38.06 87 MET A CA 1
ATOM 708 C C . MET A 1 87 ? 14.851 -23.276 -44.439 1.00 38.06 87 MET A C 1
ATOM 710 O O . MET A 1 87 ? 14.849 -24.410 -43.969 1.00 38.06 87 MET A O 1
ATOM 714 N N . ASN A 1 88 ? 15.882 -22.740 -45.092 1.00 45.16 88 ASN A N 1
ATOM 715 C CA . ASN A 1 88 ? 17.185 -23.341 -45.354 1.00 45.16 88 ASN A CA 1
ATOM 716 C C . ASN A 1 88 ? 17.806 -24.017 -44.126 1.00 45.16 88 ASN A C 1
ATOM 718 O O . ASN A 1 88 ? 18.049 -23.366 -43.112 1.00 45.16 88 ASN A O 1
ATOM 722 N N . THR A 1 89 ? 18.182 -25.285 -44.274 1.00 36.47 89 THR A N 1
ATOM 723 C CA . THR A 1 89 ? 19.133 -25.964 -43.387 1.00 36.47 89 THR A CA 1
ATOM 724 C C . THR A 1 89 ? 20.533 -25.846 -44.003 1.00 36.47 89 THR A C 1
ATOM 726 O O . THR A 1 89 ? 20.710 -26.283 -45.143 1.00 36.47 89 THR A O 1
ATOM 729 N N . PRO A 1 90 ? 21.540 -25.261 -43.329 1.00 40.09 90 PRO A N 1
ATOM 730 C CA . PRO A 1 90 ? 22.925 -25.411 -43.762 1.00 40.09 90 PRO A CA 1
ATOM 731 C C . PRO A 1 90 ? 23.394 -26.856 -43.519 1.00 40.09 90 PRO A C 1
ATOM 733 O O . PRO A 1 90 ? 22.947 -27.516 -42.582 1.00 40.09 90 PRO A O 1
ATOM 736 N N . ALA A 1 91 ? 24.262 -27.354 -44.403 1.00 41.78 91 ALA A N 1
ATOM 737 C CA . ALA A 1 91 ? 24.731 -28.739 -44.420 1.00 41.78 91 ALA A CA 1
ATOM 738 C C . ALA A 1 91 ? 25.422 -29.169 -43.101 1.00 41.78 91 ALA A C 1
ATOM 740 O O . ALA A 1 91 ? 26.068 -28.332 -42.464 1.00 41.78 91 ALA A O 1
ATOM 741 N N . PRO A 1 92 ? 25.343 -30.458 -42.705 1.00 43.16 92 PRO A N 1
ATOM 742 C CA . PRO A 1 92 ? 26.012 -30.966 -41.507 1.00 43.16 92 PRO A CA 1
ATOM 743 C C . PRO A 1 92 ? 27.539 -30.873 -41.616 1.00 43.16 92 PRO A C 1
ATOM 745 O O . PRO A 1 92 ? 28.124 -31.280 -42.619 1.00 43.16 92 PRO A O 1
ATOM 748 N N . VAL A 1 93 ? 28.172 -30.350 -40.567 1.00 42.16 93 VAL A N 1
ATOM 749 C CA . VAL A 1 93 ? 29.627 -30.362 -40.375 1.00 42.16 93 VAL A CA 1
ATOM 750 C C . VAL A 1 93 ? 30.009 -31.696 -39.730 1.00 42.16 93 VAL A C 1
ATOM 752 O O . VAL A 1 93 ? 29.517 -32.014 -38.650 1.00 42.16 93 VAL A O 1
ATOM 755 N N . ASP A 1 94 ? 30.877 -32.461 -40.394 1.00 40.22 94 ASP A N 1
ATOM 756 C CA . ASP A 1 94 ? 31.505 -33.673 -39.851 1.00 40.22 94 ASP A CA 1
ATOM 757 C C . ASP A 1 94 ? 32.470 -33.294 -38.715 1.00 40.22 94 ASP A C 1
ATOM 759 O O . ASP A 1 94 ? 33.440 -32.563 -38.931 1.00 40.22 94 ASP A O 1
ATOM 763 N N . LEU A 1 95 ? 32.221 -33.804 -37.507 1.00 40.22 95 LEU A N 1
ATOM 764 C CA . LEU A 1 95 ? 33.166 -33.769 -36.388 1.00 40.22 95 LEU A CA 1
ATOM 765 C C . LEU A 1 95 ? 33.723 -35.187 -36.161 1.00 40.22 95 LEU A C 1
ATOM 767 O O . LEU A 1 95 ? 32.946 -36.144 -36.165 1.00 40.22 95 LEU A O 1
ATOM 771 N N . PRO A 1 96 ? 35.047 -35.353 -35.976 1.00 44.12 96 PRO A N 1
ATOM 772 C CA . PRO A 1 96 ? 35.661 -36.661 -35.755 1.00 44.12 96 PRO A CA 1
ATOM 773 C C . PRO A 1 96 ? 35.319 -37.235 -34.364 1.00 44.12 96 PRO A C 1
ATOM 775 O O . PRO A 1 96 ? 35.026 -36.470 -33.444 1.00 44.12 96 PRO A O 1
ATOM 778 N N . PRO A 1 97 ? 35.371 -38.571 -34.189 1.00 45.53 97 PRO A N 1
ATOM 779 C CA . PRO A 1 97 ? 34.977 -39.221 -32.943 1.00 45.53 97 PRO A CA 1
ATOM 780 C C . PRO A 1 97 ? 36.030 -39.015 -31.847 1.00 45.53 97 PRO A C 1
ATOM 782 O O . PRO A 1 97 ? 37.190 -39.390 -32.021 1.00 45.53 97 PRO A O 1
ATOM 785 N N . GLU A 1 98 ? 35.616 -38.459 -30.708 1.00 43.16 98 GLU A N 1
ATOM 786 C CA . GLU A 1 98 ? 36.390 -38.528 -29.468 1.00 43.16 98 GLU A CA 1
ATOM 787 C C . GLU A 1 98 ? 36.112 -39.850 -28.740 1.00 43.16 98 GLU A C 1
ATOM 789 O O . GLU A 1 98 ? 34.967 -40.263 -28.544 1.00 43.16 98 GLU A O 1
ATOM 794 N N . ASP A 1 99 ? 37.203 -40.512 -28.367 1.00 38.84 99 ASP A N 1
ATOM 795 C CA . ASP A 1 99 ? 37.269 -41.750 -27.598 1.00 38.84 99 ASP A CA 1
ATOM 796 C C . ASP A 1 99 ? 36.819 -41.478 -26.151 1.00 38.84 99 ASP A C 1
ATOM 798 O O . ASP A 1 99 ? 37.515 -40.804 -25.390 1.00 38.84 99 ASP A O 1
ATOM 802 N N . VAL A 1 100 ? 35.659 -42.004 -25.747 1.00 39.09 100 VAL A N 1
ATOM 803 C CA . VAL A 1 100 ? 35.217 -41.986 -24.343 1.00 39.09 100 VAL A CA 1
ATOM 804 C C . VAL A 1 100 ? 35.064 -43.420 -23.854 1.00 39.09 100 VAL A C 1
ATOM 806 O O . VAL A 1 100 ? 33.985 -44.008 -23.870 1.00 39.09 100 VAL A O 1
ATOM 809 N N . THR A 1 101 ? 36.168 -43.996 -23.384 1.00 39.19 101 THR A N 1
ATOM 810 C CA . THR A 1 101 ? 36.137 -45.153 -22.487 1.00 39.19 101 THR A CA 1
ATOM 811 C C . THR A 1 101 ? 35.954 -44.669 -21.052 1.00 39.19 101 THR A C 1
ATOM 813 O O . THR A 1 101 ? 36.910 -44.231 -20.413 1.00 39.19 101 THR A O 1
ATOM 816 N N . ALA A 1 102 ? 34.736 -44.780 -20.529 1.00 38.84 102 ALA A N 1
ATOM 817 C CA . ALA A 1 102 ? 34.482 -44.796 -19.092 1.00 38.84 102 ALA A CA 1
ATOM 818 C C . ALA A 1 102 ? 33.331 -45.771 -18.801 1.00 38.84 102 ALA A C 1
ATOM 820 O O . ALA A 1 102 ? 32.166 -45.493 -19.079 1.00 38.84 102 ALA A O 1
ATOM 821 N N . GLU A 1 103 ? 33.685 -46.946 -18.281 1.00 38.34 103 GLU A N 1
ATOM 822 C CA . GLU A 1 103 ? 32.752 -47.964 -17.799 1.00 38.34 103 GLU A CA 1
ATOM 823 C C . GLU A 1 103 ? 31.957 -47.436 -16.594 1.00 38.34 103 GLU A C 1
ATOM 825 O O . GLU A 1 103 ? 32.527 -47.074 -15.564 1.00 38.34 103 GLU A O 1
ATOM 830 N N . LEU A 1 104 ? 30.627 -47.436 -16.699 1.00 36.91 104 LEU A N 1
ATOM 831 C CA . LEU A 1 104 ? 29.727 -47.306 -15.552 1.00 36.91 104 LEU A CA 1
ATOM 832 C C . LEU A 1 104 ? 29.444 -48.710 -14.982 1.00 36.91 104 LEU A C 1
ATOM 834 O O . LEU A 1 104 ? 29.079 -49.607 -15.748 1.00 36.91 104 LEU A O 1
ATOM 838 N N . PRO A 1 105 ? 29.568 -48.940 -13.661 1.00 34.62 105 PRO A N 1
ATOM 839 C CA . PRO A 1 105 ? 29.299 -50.247 -13.076 1.00 34.62 105 PRO A CA 1
ATOM 840 C C . PRO A 1 105 ? 27.797 -50.557 -13.093 1.00 34.62 105 PRO A C 1
ATOM 842 O O . PRO A 1 105 ? 26.980 -49.810 -12.556 1.00 34.62 105 PRO A O 1
ATOM 845 N N . GLN A 1 106 ? 27.435 -51.698 -13.685 1.00 35.78 106 GLN A N 1
ATOM 846 C CA . GLN A 1 106 ? 26.076 -52.233 -13.646 1.00 35.78 106 GLN A CA 1
ATOM 847 C C . GLN A 1 106 ? 25.774 -52.828 -12.265 1.00 35.78 106 GLN A C 1
ATOM 849 O O . GLN A 1 106 ? 26.343 -53.850 -11.877 1.00 35.78 106 GLN A O 1
ATOM 854 N N . THR A 1 107 ? 24.838 -52.231 -11.530 1.00 33.41 107 THR A N 1
ATOM 855 C CA . THR A 1 107 ? 24.215 -52.862 -10.362 1.00 33.41 107 THR A CA 1
ATOM 856 C C . THR A 1 107 ? 23.046 -53.742 -10.804 1.00 33.41 107 THR A C 1
ATOM 858 O O . THR A 1 107 ? 22.079 -53.295 -11.415 1.00 33.41 107 THR A O 1
ATOM 861 N N . GLN A 1 108 ? 23.151 -55.034 -10.495 1.00 36.78 108 GLN A N 1
ATOM 862 C CA . GLN A 1 108 ? 22.125 -56.042 -10.753 1.00 36.78 108 GLN A CA 1
ATOM 863 C C . GLN A 1 108 ? 20.957 -55.868 -9.766 1.00 36.78 108 GLN A C 1
ATOM 865 O O . GLN A 1 108 ? 21.145 -55.985 -8.555 1.00 36.78 108 GLN A O 1
ATOM 870 N N . HIS A 1 109 ? 19.740 -55.644 -10.265 1.00 33.31 109 HIS A N 1
ATOM 871 C CA . HIS A 1 109 ? 18.517 -55.786 -9.472 1.00 33.31 109 HIS A CA 1
ATOM 872 C C . HIS A 1 109 ? 17.831 -57.119 -9.788 1.00 33.31 109 HIS A C 1
ATOM 874 O O . HIS A 1 109 ? 17.402 -57.368 -10.912 1.00 33.31 109 HIS A O 1
ATOM 880 N N . ALA A 1 110 ? 17.728 -57.976 -8.770 1.00 33.19 110 ALA A N 1
ATOM 881 C CA . ALA A 1 110 ? 16.899 -59.175 -8.795 1.00 33.19 110 ALA A CA 1
ATOM 882 C C . ALA A 1 110 ? 15.416 -58.806 -8.557 1.00 33.19 110 ALA A C 1
ATOM 884 O O . ALA A 1 110 ? 15.139 -57.951 -7.712 1.00 33.19 110 ALA A O 1
ATOM 885 N N . PRO A 1 111 ? 14.450 -59.445 -9.242 1.00 37.59 111 PRO A N 1
ATOM 886 C CA . PRO A 1 111 ? 13.031 -59.149 -9.061 1.00 37.59 111 PRO A CA 1
ATOM 887 C C . PRO A 1 111 ? 12.461 -59.880 -7.833 1.00 37.59 111 PRO A C 1
ATOM 889 O O . PRO A 1 111 ? 12.440 -61.111 -7.784 1.00 37.59 111 PRO A O 1
ATOM 892 N N . ALA A 1 112 ? 11.953 -59.136 -6.849 1.00 34.78 112 ALA A N 1
ATOM 893 C CA . ALA A 1 112 ? 11.165 -59.696 -5.749 1.00 34.78 112 ALA A CA 1
ATOM 894 C C . ALA A 1 112 ? 9.684 -59.837 -6.160 1.00 34.78 112 ALA A C 1
ATOM 896 O O . ALA A 1 112 ? 9.105 -58.929 -6.756 1.00 34.78 112 ALA A O 1
ATOM 897 N N . LYS A 1 113 ? 9.079 -60.995 -5.861 1.00 39.59 113 LYS A N 1
ATOM 898 C CA . LYS A 1 113 ? 7.671 -61.321 -6.156 1.00 39.59 113 LYS A CA 1
ATOM 899 C C . LYS A 1 113 ? 6.696 -60.608 -5.197 1.00 39.59 113 LYS A C 1
ATOM 901 O O . LYS A 1 113 ? 7.049 -60.412 -4.037 1.00 39.59 113 LYS A O 1
ATOM 906 N N . PRO A 1 114 ? 5.463 -60.291 -5.643 1.00 41.88 114 PRO A N 1
ATOM 907 C CA . PRO A 1 114 ? 4.454 -59.619 -4.829 1.00 41.88 114 PRO A CA 1
ATOM 908 C C . PRO A 1 114 ? 3.597 -60.629 -4.050 1.00 41.88 114 PRO A C 1
ATOM 910 O O . PRO A 1 114 ? 3.059 -61.569 -4.632 1.00 41.88 114 PRO A O 1
ATOM 913 N N . GLY A 1 115 ? 3.442 -60.417 -2.744 1.00 41.19 115 GLY A N 1
ATOM 914 C CA . GLY A 1 115 ? 2.519 -61.191 -1.915 1.00 41.19 115 GLY A CA 1
ATOM 915 C C . GLY A 1 115 ? 2.869 -61.121 -0.435 1.00 41.19 115 GLY A C 1
ATOM 916 O O . GLY A 1 115 ? 3.678 -61.915 0.021 1.00 41.19 115 GLY A O 1
ATOM 917 N N . ASP A 1 116 ? 2.323 -60.119 0.256 1.00 35.94 116 ASP A N 1
ATOM 918 C CA . ASP A 1 116 ? 1.704 -60.220 1.589 1.00 35.94 116 ASP A CA 1
ATOM 919 C C . ASP A 1 116 ? 1.522 -58.811 2.165 1.00 35.94 116 ASP A C 1
ATOM 921 O O . ASP A 1 116 ? 2.459 -58.129 2.580 1.00 35.94 116 ASP A O 1
ATOM 925 N N . ILE A 1 117 ? 0.271 -58.355 2.148 1.00 46.94 117 ILE A N 1
ATOM 926 C CA . ILE A 1 117 ? -0.169 -57.113 2.776 1.00 46.94 117 ILE A CA 1
ATOM 927 C C . ILE A 1 117 ? -0.383 -57.442 4.258 1.00 46.94 117 ILE A C 1
ATOM 929 O O . ILE A 1 117 ? -1.459 -57.878 4.660 1.00 46.94 117 ILE A O 1
ATOM 933 N N . GLY A 1 118 ? 0.673 -57.301 5.059 1.00 35.62 118 GLY A N 1
ATOM 934 C CA . GLY A 1 118 ? 0.617 -57.415 6.515 1.00 35.62 118 GLY A CA 1
ATOM 935 C C . GLY A 1 118 ? 0.482 -56.038 7.158 1.00 35.62 118 GLY A C 1
ATOM 936 O O . GLY A 1 118 ? 1.422 -55.247 7.132 1.00 35.62 118 GLY A O 1
ATOM 937 N N . LEU A 1 119 ? -0.686 -55.748 7.733 1.00 52.47 119 LEU A N 1
ATOM 938 C CA . LEU A 1 119 ? -0.841 -54.662 8.701 1.00 52.47 119 LEU A CA 1
ATOM 939 C C . LEU A 1 119 ? 0.001 -54.940 9.967 1.00 52.47 119 LEU A C 1
ATOM 941 O O . LEU A 1 119 ? 0.122 -56.084 10.392 1.00 52.47 119 LEU A O 1
ATOM 945 N N . GLU A 1 120 ? 0.464 -53.842 10.581 1.00 51.53 120 GLU A N 1
ATOM 946 C CA . GLU A 1 120 ? 1.059 -53.680 11.925 1.00 51.53 120 GLU A CA 1
ATOM 947 C C . GLU A 1 120 ? 2.553 -53.996 12.143 1.00 51.53 120 GLU A C 1
ATOM 949 O O . GLU A 1 120 ? 2.979 -55.139 12.282 1.00 51.53 120 GLU A O 1
ATOM 954 N N . LYS A 1 121 ? 3.333 -52.937 12.400 1.00 50.31 121 LYS A N 1
ATOM 955 C CA . LYS A 1 121 ? 3.768 -52.539 13.759 1.00 50.31 121 LYS A CA 1
ATOM 956 C C . LYS A 1 121 ? 4.552 -51.232 13.669 1.00 50.31 121 LYS A C 1
ATOM 958 O O . LYS A 1 121 ? 5.376 -51.072 12.771 1.00 50.31 121 LYS A O 1
ATOM 963 N N . GLU A 1 122 ? 4.306 -50.296 14.589 1.00 52.50 122 GLU A N 1
ATOM 964 C CA . GLU A 1 122 ? 5.197 -49.141 14.723 1.00 52.50 122 GLU A CA 1
ATOM 965 C C . GLU A 1 122 ? 6.649 -49.629 14.894 1.00 52.50 122 GLU A C 1
ATOM 967 O O . GLU A 1 122 ? 6.882 -50.609 15.614 1.00 52.50 122 GLU A O 1
ATOM 972 N N . PRO A 1 123 ? 7.625 -48.988 14.223 1.00 54.34 123 PRO A N 1
ATOM 973 C CA . PRO A 1 123 ? 9.011 -49.426 14.267 1.00 54.34 123 PRO A CA 1
ATOM 974 C C . PRO A 1 123 ? 9.538 -49.421 15.713 1.00 54.34 123 PRO A C 1
ATOM 976 O O . PRO A 1 123 ? 9.126 -48.566 16.507 1.00 54.34 123 PRO A O 1
ATOM 979 N N . PRO A 1 124 ? 10.451 -50.347 16.072 1.00 61.47 124 PRO A N 1
ATOM 980 C CA . PRO A 1 124 ? 11.031 -50.422 17.410 1.00 61.47 124 PRO A CA 1
ATOM 981 C C . PRO A 1 124 ? 11.534 -49.052 17.895 1.00 61.47 124 PRO A C 1
ATOM 983 O O . PRO A 1 124 ? 12.038 -48.270 17.081 1.00 61.47 124 PRO A O 1
ATOM 986 N N . PRO A 1 125 ? 11.444 -48.743 19.202 1.00 58.91 125 PRO A N 1
ATOM 987 C CA . PRO A 1 125 ? 11.786 -47.424 19.739 1.00 58.91 125 PRO A CA 1
ATOM 988 C C . PRO A 1 125 ? 13.216 -46.978 19.398 1.00 58.91 125 PRO A C 1
ATOM 990 O O . PRO A 1 125 ? 13.441 -45.789 19.195 1.00 58.91 125 PRO A O 1
ATOM 993 N N . ASP A 1 126 ? 14.159 -47.909 19.233 1.00 62.53 126 ASP A N 1
ATOM 994 C CA . ASP A 1 126 ? 15.527 -47.596 18.802 1.00 62.53 126 ASP A CA 1
ATOM 995 C C . ASP A 1 126 ? 15.610 -47.122 17.341 1.00 62.53 126 ASP A C 1
ATOM 997 O O . ASP A 1 126 ? 16.379 -46.212 17.038 1.00 62.53 126 ASP A O 1
ATOM 1001 N N . ILE A 1 127 ? 14.775 -47.668 16.446 1.00 53.25 127 ILE A N 1
ATOM 1002 C CA . ILE A 1 127 ? 14.659 -47.220 15.047 1.00 53.25 127 ILE A CA 1
ATOM 1003 C C . ILE A 1 127 ? 13.961 -45.856 14.994 1.00 53.25 127 ILE A C 1
ATOM 1005 O O . ILE A 1 127 ? 14.372 -44.990 14.228 1.00 53.25 127 ILE A O 1
ATOM 1009 N N . ARG A 1 128 ? 12.947 -45.624 15.842 1.00 56.19 128 ARG A N 1
ATOM 1010 C CA . ARG A 1 128 ? 12.287 -44.309 15.965 1.00 56.19 128 ARG A CA 1
ATOM 1011 C C . ARG A 1 128 ? 13.238 -43.244 16.487 1.00 56.19 128 ARG A C 1
ATOM 1013 O O . ARG A 1 128 ? 13.238 -42.140 15.958 1.00 56.19 128 ARG A O 1
ATOM 1020 N N . ARG A 1 129 ? 14.060 -43.576 17.487 1.00 60.25 129 ARG A N 1
ATOM 1021 C CA . ARG A 1 129 ? 15.080 -42.669 18.023 1.00 60.25 129 ARG A CA 1
ATOM 1022 C C . ARG A 1 129 ? 16.153 -42.376 16.977 1.00 60.25 129 ARG A C 1
ATOM 1024 O O . ARG A 1 129 ? 16.436 -41.212 16.743 1.00 60.25 129 ARG A O 1
ATOM 1031 N N . ALA A 1 130 ? 16.674 -43.391 16.288 1.00 58.41 130 ALA A N 1
ATOM 1032 C CA . ALA A 1 130 ? 17.655 -43.195 15.220 1.00 58.41 130 ALA A CA 1
ATOM 1033 C C . ALA A 1 130 ? 17.089 -42.382 14.038 1.00 58.41 130 ALA A C 1
ATOM 1035 O O . ALA A 1 130 ? 17.786 -41.533 13.487 1.00 58.41 130 ALA A O 1
ATOM 1036 N N . ALA A 1 131 ? 15.819 -42.591 13.677 1.00 50.50 131 ALA A N 1
ATOM 1037 C CA . ALA A 1 131 ? 15.134 -41.801 12.655 1.00 50.50 131 ALA A CA 1
ATOM 1038 C C . ALA A 1 131 ? 14.883 -40.355 13.111 1.00 50.50 131 ALA A C 1
ATOM 1040 O O . ALA A 1 131 ? 15.067 -39.438 12.319 1.00 50.50 131 ALA A O 1
ATOM 1041 N N . ALA A 1 132 ? 14.520 -40.135 14.378 1.00 53.91 132 ALA A N 1
ATOM 1042 C CA . ALA A 1 132 ? 14.348 -38.800 14.949 1.00 53.91 132 ALA A CA 1
ATOM 1043 C C . ALA A 1 132 ? 15.683 -38.048 15.070 1.00 53.91 132 ALA A C 1
ATOM 1045 O O . ALA A 1 132 ? 15.752 -36.869 14.743 1.00 53.91 132 ALA A O 1
ATOM 1046 N N . GLU A 1 133 ? 16.759 -38.727 15.472 1.00 60.03 133 GLU A N 1
ATOM 1047 C CA . GLU A 1 133 ? 18.115 -38.169 15.509 1.00 60.03 133 GLU A CA 1
ATOM 1048 C C . GLU A 1 133 ? 18.645 -37.883 14.097 1.00 60.03 133 GLU A C 1
ATOM 1050 O O . GLU A 1 133 ? 19.279 -36.855 13.874 1.00 60.03 133 GLU A O 1
ATOM 1055 N N . GLY A 1 134 ? 18.355 -38.755 13.127 1.00 46.59 134 GLY A N 1
ATOM 1056 C CA . GLY A 1 134 ? 18.661 -38.536 11.714 1.00 46.59 134 GLY A CA 1
ATOM 1057 C C . GLY A 1 134 ? 17.899 -37.345 11.133 1.00 46.59 134 GLY A C 1
ATOM 1058 O O . GLY A 1 134 ? 18.509 -36.484 10.509 1.00 46.59 134 GLY A O 1
ATOM 1059 N N . ALA A 1 135 ? 16.596 -37.244 11.405 1.00 47.62 135 ALA A N 1
ATOM 1060 C CA . ALA A 1 135 ? 15.767 -36.109 11.005 1.00 47.62 135 ALA A CA 1
ATOM 1061 C C . ALA A 1 135 ? 16.225 -34.803 11.672 1.00 47.62 135 ALA A C 1
ATOM 1063 O O . ALA A 1 135 ? 16.317 -33.781 11.005 1.00 47.62 135 ALA A O 1
ATOM 1064 N N . ALA A 1 136 ? 16.603 -34.837 12.953 1.00 49.59 136 ALA A N 1
ATOM 1065 C CA . ALA A 1 136 ? 17.150 -33.677 13.652 1.00 49.59 136 ALA A CA 1
ATOM 1066 C C . ALA A 1 136 ? 18.504 -33.234 13.075 1.00 49.59 136 ALA A C 1
ATOM 1068 O O . ALA A 1 136 ? 18.740 -32.040 12.927 1.00 49.59 136 ALA A O 1
ATOM 1069 N N . ARG A 1 137 ? 19.381 -34.176 12.696 1.00 48.72 137 ARG A N 1
ATOM 1070 C CA . ARG A 1 137 ? 20.659 -33.870 12.028 1.00 48.72 137 ARG A CA 1
ATOM 1071 C C . ARG A 1 137 ? 20.459 -33.305 10.626 1.00 48.72 137 ARG A C 1
ATOM 1073 O O . ARG A 1 137 ? 21.177 -32.387 10.253 1.00 48.72 137 ARG A O 1
ATOM 1080 N N . LEU A 1 138 ? 19.491 -33.824 9.872 1.00 44.94 138 LEU A N 1
ATOM 1081 C CA . LEU A 1 138 ? 19.135 -33.297 8.554 1.00 44.94 138 LEU A CA 1
ATOM 1082 C C . LEU A 1 138 ? 18.503 -31.906 8.661 1.00 44.94 138 LEU A C 1
ATOM 1084 O O . LEU A 1 138 ? 18.868 -31.035 7.885 1.00 44.94 138 LEU A O 1
ATOM 1088 N N . ASN A 1 139 ? 17.644 -31.668 9.654 1.00 49.91 139 ASN A N 1
ATOM 1089 C CA . ASN A 1 139 ? 17.074 -30.346 9.919 1.00 49.91 139 ASN A CA 1
ATOM 1090 C C . ASN A 1 139 ? 18.139 -29.346 10.379 1.00 49.91 139 ASN A C 1
ATOM 1092 O O . ASN A 1 139 ? 18.118 -28.206 9.941 1.00 49.91 139 ASN A O 1
ATOM 1096 N N . ALA A 1 140 ? 19.094 -29.765 11.212 1.00 50.66 140 ALA A N 1
ATOM 1097 C CA . ALA A 1 140 ? 20.210 -28.914 11.622 1.00 50.66 140 ALA A CA 1
ATOM 1098 C C . ALA A 1 140 ? 21.160 -28.606 10.451 1.00 50.66 140 ALA A C 1
ATOM 1100 O O . ALA A 1 140 ? 21.605 -27.474 10.306 1.00 50.66 140 ALA A O 1
ATOM 1101 N N . ALA A 1 141 ? 21.433 -29.589 9.586 1.00 49.69 141 ALA A N 1
ATOM 1102 C CA . ALA A 1 141 ? 22.224 -29.384 8.374 1.00 49.69 141 ALA A CA 1
ATOM 1103 C C . ALA A 1 141 ? 21.494 -28.499 7.351 1.00 49.69 141 ALA A C 1
ATOM 1105 O O . ALA A 1 141 ? 22.127 -27.667 6.714 1.00 49.69 141 ALA A O 1
ATOM 1106 N N . ALA A 1 142 ? 20.171 -28.636 7.222 1.00 42.78 142 ALA A N 1
ATOM 1107 C CA . ALA A 1 142 ? 19.344 -27.776 6.382 1.00 42.78 142 ALA A CA 1
ATOM 1108 C C . ALA A 1 142 ? 19.242 -26.348 6.940 1.00 42.78 142 ALA A C 1
ATOM 1110 O O . ALA A 1 142 ? 19.289 -25.404 6.164 1.00 42.78 142 ALA A O 1
ATOM 1111 N N . ALA A 1 143 ? 19.155 -26.183 8.264 1.00 44.72 143 ALA A N 1
ATOM 1112 C CA . ALA A 1 143 ? 19.177 -24.875 8.915 1.00 44.72 143 ALA A CA 1
ATOM 1113 C C . ALA A 1 143 ? 20.533 -24.178 8.731 1.00 44.72 143 ALA A C 1
ATOM 1115 O O . ALA A 1 143 ? 20.559 -23.015 8.355 1.00 44.72 143 ALA A O 1
ATOM 1116 N N . SER A 1 144 ? 21.641 -24.909 8.892 1.00 54.22 144 SER A N 1
ATOM 1117 C CA . SER A 1 144 ? 22.990 -24.386 8.631 1.00 54.22 144 SER A CA 1
ATOM 1118 C C . SER A 1 144 ? 23.189 -24.036 7.156 1.00 54.22 144 SER A C 1
ATOM 1120 O O . SER A 1 144 ? 23.725 -22.981 6.856 1.00 54.22 144 SER A O 1
ATOM 1122 N N . ALA A 1 145 ? 22.722 -24.879 6.229 1.00 49.28 145 ALA A N 1
ATOM 1123 C CA . ALA A 1 145 ? 22.803 -24.588 4.798 1.00 49.28 145 ALA A CA 1
ATOM 1124 C C . ALA A 1 145 ? 21.938 -23.381 4.400 1.00 49.28 145 ALA A C 1
ATOM 1126 O O . ALA A 1 145 ? 22.297 -22.661 3.479 1.00 49.28 145 ALA A O 1
ATOM 1127 N N . LEU A 1 146 ? 20.815 -23.154 5.089 1.00 50.94 146 LEU A N 1
ATOM 1128 C CA . LEU A 1 146 ? 19.958 -21.987 4.886 1.00 50.94 146 LEU A CA 1
ATOM 1129 C C . LEU A 1 146 ? 20.573 -20.712 5.478 1.00 50.94 146 LEU A C 1
ATOM 1131 O O . LEU A 1 146 ? 20.421 -19.652 4.885 1.00 50.94 146 LEU A O 1
ATOM 1135 N N . GLU A 1 147 ? 21.264 -20.805 6.618 1.00 53.34 147 GLU A N 1
ATOM 1136 C CA . GLU A 1 147 ? 22.059 -19.705 7.183 1.00 53.34 147 GLU A CA 1
ATOM 1137 C C . GLU A 1 147 ? 23.226 -19.339 6.258 1.00 53.34 147 GLU A C 1
ATOM 1139 O O . GLU A 1 147 ? 23.398 -18.163 5.948 1.00 53.34 147 GLU A O 1
ATOM 1144 N N . ASP A 1 148 ? 23.941 -20.335 5.727 1.00 57.22 148 ASP A N 1
ATOM 1145 C CA . ASP A 1 148 ? 25.009 -20.132 4.742 1.00 57.22 148 ASP A CA 1
ATOM 1146 C C . ASP A 1 148 ? 24.472 -19.507 3.436 1.00 57.22 148 ASP A C 1
ATOM 1148 O O . ASP A 1 148 ? 25.128 -18.646 2.849 1.00 57.22 148 ASP A O 1
ATOM 1152 N N . ASP A 1 149 ? 23.269 -19.894 2.988 1.00 58.78 149 ASP A N 1
ATOM 1153 C CA . ASP A 1 149 ? 22.603 -19.317 1.809 1.00 58.78 149 ASP A CA 1
ATOM 1154 C C . ASP A 1 149 ? 22.107 -17.885 2.085 1.00 58.78 149 ASP A C 1
ATOM 1156 O O . ASP A 1 149 ? 22.249 -17.007 1.238 1.00 58.78 149 ASP A O 1
ATOM 1160 N N . LEU A 1 150 ? 21.612 -17.593 3.295 1.00 50.53 150 LEU A N 1
ATOM 1161 C CA . LEU A 1 150 ? 21.242 -16.235 3.716 1.00 50.53 150 LEU A CA 1
ATOM 1162 C C . LEU A 1 150 ? 22.454 -15.307 3.814 1.00 50.53 150 LEU A C 1
ATOM 1164 O O . LEU A 1 150 ? 22.360 -14.146 3.409 1.00 50.53 150 LEU A O 1
ATOM 1168 N N . ASP A 1 151 ? 23.575 -15.800 4.334 1.00 56.12 151 ASP A N 1
ATOM 1169 C CA . ASP A 1 151 ? 24.823 -15.046 4.400 1.00 56.12 151 ASP A CA 1
ATOM 1170 C C . ASP A 1 151 ? 25.414 -14.850 2.999 1.00 56.12 151 ASP A C 1
ATOM 1172 O O . ASP A 1 151 ? 25.841 -13.744 2.669 1.00 56.12 151 ASP A O 1
ATOM 1176 N N . ALA A 1 152 ? 25.334 -15.853 2.119 1.00 59.19 152 ALA A N 1
ATOM 1177 C CA . ALA A 1 152 ? 25.703 -15.710 0.712 1.00 59.19 152 ALA A CA 1
ATOM 1178 C C . ALA A 1 152 ? 24.799 -14.708 -0.030 1.00 59.19 152 ALA A C 1
ATOM 1180 O O . ALA A 1 152 ? 25.296 -13.902 -0.815 1.00 59.19 152 ALA A O 1
ATOM 1181 N N . MET A 1 153 ? 23.491 -14.697 0.243 1.00 61.16 153 MET A N 1
ATOM 1182 C CA . MET A 1 153 ? 22.543 -13.717 -0.300 1.00 61.16 153 MET A CA 1
ATOM 1183 C C . MET A 1 153 ? 22.782 -12.310 0.256 1.00 61.16 153 MET A C 1
ATOM 1185 O O . MET A 1 153 ? 22.649 -11.332 -0.478 1.00 61.16 153 MET A O 1
ATOM 1189 N N . ARG A 1 154 ? 23.151 -12.190 1.536 1.00 58.78 154 ARG A N 1
ATOM 1190 C CA . ARG A 1 154 ? 23.519 -10.925 2.185 1.00 58.78 154 ARG A CA 1
ATOM 1191 C C . ARG A 1 154 ? 24.816 -10.368 1.603 1.00 58.78 154 ARG A C 1
ATOM 1193 O O . ARG A 1 154 ? 24.866 -9.185 1.285 1.00 58.78 154 ARG A O 1
ATOM 1200 N N . GLU A 1 155 ? 25.829 -11.205 1.411 1.00 58.38 155 GLU A N 1
ATOM 1201 C CA . GLU A 1 155 ? 27.083 -10.830 0.749 1.00 58.38 155 GLU A CA 1
ATOM 1202 C C . GLU A 1 155 ? 26.866 -10.508 -0.737 1.00 58.38 155 GLU A C 1
ATOM 1204 O O . GLU A 1 155 ? 27.441 -9.546 -1.240 1.00 58.38 155 GLU A O 1
ATOM 1209 N N . ALA A 1 156 ? 25.972 -11.222 -1.432 1.00 58.97 156 ALA A N 1
ATOM 1210 C CA . ALA A 1 156 ? 25.570 -10.891 -2.799 1.00 58.97 156 ALA A CA 1
ATOM 1211 C C . ALA A 1 156 ? 24.833 -9.542 -2.871 1.00 58.97 156 ALA A C 1
ATOM 1213 O O . ALA A 1 156 ? 25.163 -8.727 -3.727 1.00 58.97 156 ALA A O 1
ATOM 1214 N N . MET A 1 157 ? 23.920 -9.252 -1.934 1.00 51.97 157 MET A N 1
ATOM 1215 C CA . MET A 1 157 ? 23.257 -7.943 -1.813 1.00 51.97 157 MET A CA 1
ATOM 1216 C C . MET A 1 157 ? 24.257 -6.812 -1.541 1.00 51.97 157 MET A C 1
ATOM 1218 O O . MET A 1 157 ? 24.145 -5.741 -2.132 1.00 51.97 157 MET A O 1
ATOM 1222 N N . LEU A 1 158 ? 25.248 -7.044 -0.677 1.00 59.44 158 LEU A N 1
ATOM 1223 C CA . LEU A 1 158 ? 26.300 -6.067 -0.378 1.00 59.44 158 LEU A CA 1
ATOM 1224 C C . LEU A 1 158 ? 27.270 -5.874 -1.557 1.00 59.44 158 LEU A C 1
ATOM 1226 O O . LEU A 1 158 ? 27.786 -4.774 -1.755 1.00 59.44 158 LEU A O 1
ATOM 1230 N N . ALA A 1 159 ? 27.507 -6.917 -2.358 1.00 53.41 159 ALA A N 1
ATOM 1231 C CA . ALA A 1 159 ? 28.337 -6.850 -3.559 1.00 53.41 159 ALA A CA 1
ATOM 1232 C C . ALA A 1 159 ? 27.616 -6.187 -4.750 1.00 53.41 159 ALA A C 1
ATOM 1234 O O . ALA A 1 159 ? 28.267 -5.552 -5.581 1.00 53.41 159 ALA A O 1
ATOM 1235 N N . GLU A 1 160 ? 26.287 -6.298 -4.829 1.00 50.91 160 GLU A N 1
ATOM 1236 C CA . GLU A 1 160 ? 25.465 -5.719 -5.901 1.00 50.91 160 GLU A CA 1
ATOM 1237 C C . GLU A 1 160 ? 25.180 -4.218 -5.672 1.00 50.91 160 GLU A C 1
ATOM 1239 O O . GLU A 1 160 ? 25.159 -3.442 -6.632 1.00 50.91 160 GLU A O 1
ATOM 1244 N N . ASP A 1 161 ? 25.116 -3.770 -4.410 1.00 41.91 161 ASP A N 1
ATOM 1245 C CA . ASP A 1 161 ? 25.051 -2.345 -4.023 1.00 41.91 161 ASP A CA 1
ATOM 1246 C C . ASP A 1 161 ? 26.331 -1.567 -4.414 1.00 41.91 161 ASP A C 1
ATOM 1248 O O . ASP A 1 161 ? 26.298 -0.371 -4.700 1.00 41.91 161 ASP A O 1
ATOM 1252 N N . ALA A 1 162 ? 27.471 -2.258 -4.545 1.00 44.84 162 ALA A N 1
ATOM 1253 C CA . ALA A 1 162 ? 28.726 -1.668 -5.020 1.00 44.84 162 ALA A CA 1
ATOM 1254 C C . ALA A 1 162 ? 28.813 -1.524 -6.557 1.00 44.84 162 ALA A C 1
ATOM 1256 O O . ALA A 1 162 ? 29.724 -0.854 -7.056 1.00 44.84 162 ALA A O 1
ATOM 1257 N N . ALA A 1 163 ? 27.895 -2.139 -7.315 1.00 44.25 163 ALA A N 1
ATOM 1258 C CA . ALA A 1 163 ? 27.926 -2.179 -8.781 1.00 44.25 163 ALA A CA 1
ATOM 1259 C C . ALA A 1 163 ? 26.810 -1.364 -9.466 1.00 44.25 163 ALA A C 1
ATOM 1261 O O . ALA A 1 163 ? 26.842 -1.198 -10.689 1.00 44.25 163 ALA A O 1
ATOM 1262 N N . SER A 1 164 ? 25.852 -0.817 -8.711 1.00 40.38 164 SER A N 1
ATOM 1263 C CA . SER A 1 164 ? 24.779 0.017 -9.260 1.00 40.38 164 SER A CA 1
ATOM 1264 C C . SER A 1 164 ? 25.165 1.503 -9.220 1.00 40.38 164 SER A C 1
ATOM 1266 O O . SER A 1 164 ? 25.472 2.029 -8.148 1.00 40.38 164 SER A O 1
ATOM 1268 N N . PRO A 1 165 ? 25.181 2.233 -10.354 1.00 39.91 165 PRO A N 1
ATOM 1269 C CA . PRO A 1 165 ? 25.441 3.663 -10.325 1.00 39.91 165 PRO A CA 1
ATOM 1270 C C . PRO A 1 165 ? 24.297 4.363 -9.587 1.00 39.91 165 PRO A C 1
ATOM 1272 O O . PRO A 1 165 ? 23.165 4.392 -10.070 1.00 39.91 165 PRO A O 1
ATOM 1275 N N . ALA A 1 166 ? 24.620 4.935 -8.425 1.00 38.28 166 ALA A N 1
ATOM 1276 C CA . ALA A 1 166 ? 23.748 5.794 -7.636 1.00 38.28 166 ALA A CA 1
ATOM 1277 C C . ALA A 1 166 ? 23.013 6.796 -8.543 1.00 38.28 166 ALA A C 1
ATOM 1279 O O . ALA A 1 166 ? 23.607 7.740 -9.070 1.00 38.28 166 ALA A O 1
ATOM 1280 N N . GLN A 1 167 ? 21.713 6.584 -8.740 1.00 45.06 167 GLN A N 1
ATOM 1281 C CA . GLN A 1 167 ? 20.846 7.601 -9.319 1.00 45.06 167 GLN A CA 1
ATOM 1282 C C . GLN A 1 167 ? 20.577 8.665 -8.244 1.00 45.06 167 GLN A C 1
ATOM 1284 O O . GLN A 1 167 ? 20.448 8.321 -7.066 1.00 45.06 167 GLN A O 1
ATOM 1289 N N . PRO A 1 168 ? 20.538 9.961 -8.596 1.00 39.53 168 PRO A N 1
ATOM 1290 C CA . PRO A 1 168 ? 20.520 11.034 -7.613 1.00 39.53 168 PRO A CA 1
ATOM 1291 C C . PRO A 1 168 ? 19.150 11.102 -6.931 1.00 39.53 168 PRO A C 1
ATOM 1293 O O . PRO A 1 168 ? 18.226 11.756 -7.402 1.00 39.53 168 PRO A O 1
ATOM 1296 N N . ALA A 1 169 ? 19.032 10.429 -5.791 1.00 42.41 169 ALA A N 1
ATOM 1297 C CA . ALA A 1 169 ? 17.895 10.508 -4.887 1.00 42.41 169 ALA A CA 1
ATOM 1298 C C . ALA A 1 169 ? 18.097 11.628 -3.857 1.00 42.41 169 ALA A C 1
ATOM 1300 O O . ALA A 1 169 ? 18.067 11.383 -2.658 1.00 42.41 169 ALA A O 1
ATOM 1301 N N . ILE A 1 170 ? 18.340 12.865 -4.294 1.00 44.88 170 ILE A N 1
ATOM 1302 C CA . ILE A 1 170 ? 18.286 14.036 -3.408 1.00 44.88 170 ILE A CA 1
ATOM 1303 C C . ILE A 1 170 ? 17.724 15.199 -4.230 1.00 44.88 170 ILE A C 1
ATOM 1305 O O . ILE A 1 170 ? 18.244 15.481 -5.300 1.00 44.88 170 ILE A O 1
ATOM 1309 N N . GLU A 1 171 ? 16.687 15.858 -3.696 1.00 31.30 171 GLU A N 1
ATOM 1310 C CA . GLU A 1 171 ? 16.073 17.115 -4.180 1.00 31.30 171 GLU A CA 1
ATOM 1311 C C . GLU A 1 171 ? 14.687 17.036 -4.860 1.00 31.30 171 GLU A C 1
ATOM 1313 O O . GLU A 1 171 ? 14.371 17.823 -5.744 1.00 31.30 171 GLU A O 1
ATOM 1318 N N . LEU A 1 172 ? 13.775 16.175 -4.384 1.00 37.56 172 LEU A N 1
ATOM 1319 C CA . LEU A 1 172 ? 12.332 16.419 -4.596 1.00 37.56 172 LEU A CA 1
ATOM 1320 C C . LEU A 1 172 ? 11.419 15.947 -3.448 1.00 37.56 172 LEU A C 1
ATOM 1322 O O . LEU A 1 172 ? 10.252 15.642 -3.657 1.00 37.56 172 LEU A O 1
ATOM 1326 N N . ALA A 1 173 ? 11.928 15.892 -2.214 1.00 35.28 173 ALA A N 1
ATOM 1327 C CA . ALA A 1 173 ? 11.134 15.490 -1.043 1.00 35.28 173 ALA A CA 1
ATOM 1328 C C . ALA A 1 173 ? 10.728 16.657 -0.120 1.00 35.28 173 ALA A C 1
ATOM 1330 O O . ALA A 1 173 ? 9.957 16.455 0.811 1.00 35.28 173 ALA A O 1
ATOM 1331 N N . ALA A 1 174 ? 11.189 17.887 -0.376 1.00 31.41 174 ALA A N 1
ATOM 1332 C CA . ALA A 1 174 ? 10.999 19.020 0.541 1.00 31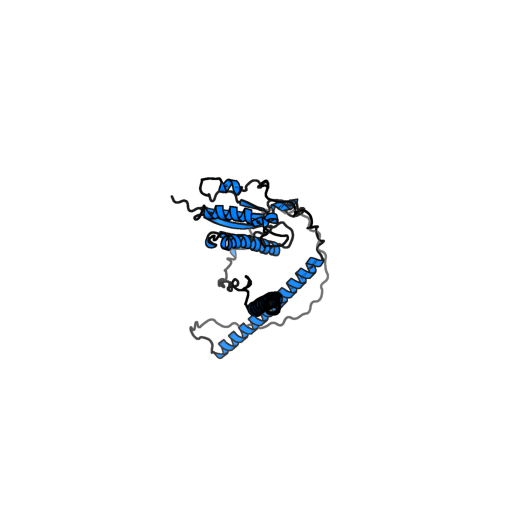.41 174 ALA A CA 1
ATOM 1333 C C . ALA A 1 174 ? 9.846 19.985 0.173 1.00 31.41 174 ALA A C 1
ATOM 1335 O O . ALA A 1 174 ? 9.760 21.071 0.741 1.00 31.41 174 ALA A O 1
ATOM 1336 N N . GLY A 1 175 ? 8.958 19.623 -0.766 1.00 27.17 175 GLY A N 1
ATOM 1337 C CA . GLY A 1 175 ? 7.926 20.540 -1.284 1.00 27.17 175 GLY A CA 1
ATOM 1338 C C . GLY A 1 175 ? 6.487 20.018 -1.355 1.00 27.17 175 GLY A C 1
ATOM 1339 O O . GLY A 1 175 ? 5.581 20.808 -1.607 1.00 27.17 175 GLY A O 1
ATOM 1340 N N . ALA A 1 176 ? 6.229 18.730 -1.117 1.00 32.41 176 ALA A N 1
ATOM 1341 C CA . ALA A 1 176 ? 4.890 18.151 -1.266 1.00 32.41 176 ALA A CA 1
ATOM 1342 C C . ALA A 1 176 ? 4.068 18.266 0.030 1.00 32.41 176 ALA A C 1
ATOM 1344 O O . ALA A 1 176 ? 3.622 17.283 0.612 1.00 32.41 176 ALA A O 1
ATOM 1345 N N . SER A 1 177 ? 3.874 19.498 0.501 1.00 29.55 177 SER A N 1
ATOM 1346 C CA . SER A 1 177 ? 2.844 19.784 1.495 1.00 29.55 177 SER A CA 1
ATOM 1347 C C . SER A 1 177 ? 1.490 19.862 0.790 1.00 29.55 177 SER A C 1
ATOM 1349 O O . SER A 1 177 ? 1.221 20.805 0.048 1.00 29.55 177 SER A O 1
ATOM 1351 N N . ALA A 1 178 ? 0.652 18.854 1.033 1.00 36.75 178 ALA A N 1
ATOM 1352 C CA . ALA A 1 178 ? -0.790 18.999 1.230 1.00 36.75 178 ALA A CA 1
ATOM 1353 C C . ALA A 1 178 ? -1.534 19.992 0.307 1.00 36.75 178 ALA A C 1
ATOM 1355 O O . ALA A 1 178 ? -2.279 20.858 0.775 1.00 36.75 178 ALA A O 1
ATOM 1356 N N . ARG A 1 179 ? -1.404 19.843 -1.014 1.00 31.67 179 ARG A N 1
ATOM 1357 C CA . ARG A 1 179 ? -2.378 20.387 -1.970 1.00 31.67 179 ARG A CA 1
ATOM 1358 C C . ARG A 1 179 ? -2.753 19.308 -2.970 1.00 31.67 179 ARG A C 1
ATOM 1360 O O . ARG A 1 179 ? -1.997 19.007 -3.883 1.00 31.67 179 ARG A O 1
ATOM 1367 N N . GLY A 1 180 ? -3.930 18.731 -2.732 1.00 33.84 180 GLY A N 1
ATOM 1368 C CA . GLY A 1 180 ? -4.588 17.775 -3.608 1.00 33.84 180 GLY A CA 1
ATOM 1369 C C . GLY A 1 180 ? -4.611 18.279 -5.046 1.00 33.84 180 GLY A C 1
ATOM 1370 O O . GLY A 1 180 ? -5.172 19.330 -5.350 1.00 33.84 180 GLY A O 1
ATOM 1371 N N . GLY A 1 181 ? -3.947 17.512 -5.892 1.00 35.56 181 GLY A N 1
ATOM 1372 C CA . GLY A 1 181 ? -3.835 17.718 -7.324 1.00 35.56 181 GLY A CA 1
ATOM 1373 C C . GLY A 1 181 ? -2.938 16.660 -7.957 1.00 35.56 181 GLY A C 1
ATOM 1374 O O . GLY A 1 181 ? -2.347 16.928 -8.995 1.00 35.56 181 GLY A O 1
ATOM 1375 N N . ASP A 1 182 ? -2.801 15.484 -7.337 1.00 52.31 182 ASP A N 1
ATOM 1376 C CA . ASP A 1 182 ? -2.219 14.340 -8.026 1.00 52.31 182 ASP A CA 1
ATOM 1377 C C . ASP A 1 182 ? -3.258 13.890 -9.048 1.00 52.31 182 ASP A C 1
ATOM 1379 O O . ASP A 1 182 ? -4.386 13.539 -8.693 1.00 52.31 182 ASP A O 1
ATOM 1383 N N . ALA A 1 183 ? -2.906 13.986 -10.327 1.00 64.19 183 ALA A N 1
ATOM 1384 C CA . ALA A 1 183 ? -3.738 13.492 -11.407 1.00 64.19 183 ALA A CA 1
ATOM 1385 C C . ALA A 1 183 ? -3.934 11.987 -11.195 1.00 64.19 183 ALA A C 1
ATOM 1387 O O . ALA A 1 183 ? -3.030 11.190 -11.442 1.00 64.19 183 ALA A O 1
ATOM 1388 N N . VAL A 1 184 ? -5.103 11.612 -10.675 1.00 81.88 184 VAL A N 1
ATOM 1389 C CA . VAL A 1 184 ? -5.518 10.215 -10.573 1.00 81.88 184 VAL A CA 1
ATOM 1390 C C . VAL A 1 184 ? -5.541 9.663 -12.002 1.00 81.88 184 VAL A C 1
ATOM 1392 O O . VAL A 1 184 ? -6.204 10.270 -12.851 1.00 81.88 184 VAL A O 1
ATOM 1395 N N . PRO A 1 185 ? -4.799 8.581 -12.309 1.00 86.81 185 PRO A N 1
ATOM 1396 C CA . PRO A 1 185 ? -4.776 8.033 -13.658 1.00 86.81 185 PRO A CA 1
ATOM 1397 C C . PRO A 1 185 ? -6.178 7.619 -14.116 1.00 86.81 185 PRO A C 1
ATOM 1399 O O . PRO A 1 185 ? -7.045 7.293 -13.302 1.00 86.81 185 PRO A O 1
ATOM 1402 N N . GLU A 1 186 ? -6.403 7.615 -15.430 1.00 86.75 186 GLU A N 1
ATOM 1403 C CA . GLU A 1 186 ? -7.673 7.157 -15.992 1.00 86.75 186 GLU A CA 1
ATOM 1404 C C . GLU A 1 186 ? -7.977 5.720 -15.535 1.00 86.75 186 GLU A C 1
ATOM 1406 O O . GLU A 1 186 ? -7.092 4.866 -15.495 1.00 86.75 186 GLU A O 1
ATOM 1411 N N . GLY A 1 187 ? -9.231 5.460 -15.154 1.00 89.00 187 GLY A N 1
ATOM 1412 C CA . GLY A 1 187 ? -9.652 4.155 -14.639 1.00 89.00 187 GLY A CA 1
ATOM 1413 C C . GLY A 1 187 ? -9.443 3.941 -13.136 1.00 89.00 187 GLY A C 1
ATOM 1414 O O . GLY A 1 187 ? -9.710 2.838 -12.665 1.00 89.00 187 GLY A O 1
ATOM 1415 N N . TYR A 1 188 ? -9.032 4.969 -12.383 1.00 92.31 188 TYR A N 1
ATOM 1416 C CA . TYR A 1 188 ? -8.924 4.931 -10.920 1.00 92.31 188 TYR A CA 1
ATOM 1417 C C . TYR A 1 188 ? -9.929 5.855 -10.231 1.00 92.31 188 TYR A C 1
ATOM 1419 O O . TYR A 1 188 ? -10.316 6.900 -10.754 1.00 92.31 188 TYR A O 1
ATOM 1427 N N . SER A 1 189 ? -10.333 5.473 -9.021 1.00 90.75 189 SER A N 1
ATOM 1428 C CA . SER A 1 189 ? -11.200 6.282 -8.165 1.00 90.75 189 SER A CA 1
ATOM 1429 C C . SER A 1 189 ? -10.394 7.278 -7.336 1.00 90.75 189 SER A C 1
ATOM 1431 O O . SER A 1 189 ? -9.346 6.945 -6.776 1.00 90.75 189 SER A O 1
ATOM 1433 N N . ASN A 1 190 ? -10.936 8.485 -7.177 1.00 88.56 190 ASN A N 1
ATOM 1434 C CA . ASN A 1 190 ? -10.412 9.477 -6.249 1.00 88.56 190 ASN A CA 1
ATOM 1435 C C . ASN A 1 190 ? -10.976 9.246 -4.834 1.00 88.56 190 ASN A C 1
ATOM 1437 O O . ASN A 1 190 ? -12.188 9.158 -4.638 1.00 88.56 190 ASN A O 1
ATOM 1441 N N . LEU A 1 191 ? -10.095 9.174 -3.835 1.00 89.00 191 LEU A N 1
ATOM 1442 C CA . LEU A 1 191 ? -10.479 8.910 -2.447 1.00 89.00 191 LEU A CA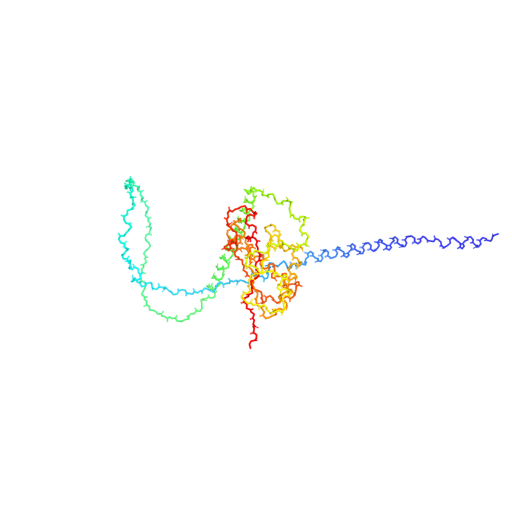 1
ATOM 1443 C C . LEU A 1 191 ? -11.371 10.010 -1.840 1.00 89.00 191 LEU A C 1
ATOM 1445 O O . LEU A 1 191 ? -12.321 9.697 -1.124 1.00 89.00 191 LEU A O 1
ATOM 1449 N N . ASP A 1 192 ? -11.100 11.283 -2.138 1.00 88.44 192 ASP A N 1
ATOM 1450 C CA . ASP A 1 192 ? -11.894 12.414 -1.636 1.00 88.44 192 ASP A CA 1
ATOM 1451 C C . ASP A 1 192 ? -13.299 12.436 -2.249 1.00 88.44 192 ASP A C 1
ATOM 1453 O O . ASP A 1 192 ? -14.280 12.762 -1.572 1.00 88.44 192 ASP A O 1
ATOM 1457 N N . GLU A 1 193 ? -13.415 12.028 -3.513 1.00 87.62 193 GLU A N 1
ATOM 1458 C CA . GLU A 1 193 ? -14.705 11.868 -4.179 1.00 87.62 193 GLU A CA 1
ATOM 1459 C C . GLU A 1 193 ? -15.521 10.739 -3.539 1.00 87.62 193 GLU A C 1
ATOM 1461 O O . GLU A 1 193 ? -16.671 10.961 -3.158 1.00 87.62 193 GLU A O 1
ATOM 1466 N N . LEU A 1 194 ? -14.918 9.562 -3.326 1.00 89.31 194 LEU A N 1
ATOM 1467 C CA . LEU A 1 194 ? -15.582 8.426 -2.671 1.00 89.31 194 LEU A CA 1
ATOM 1468 C C . LEU A 1 194 ? -16.055 8.751 -1.251 1.00 89.31 194 LEU A C 1
ATOM 1470 O O . LEU A 1 194 ? -17.136 8.331 -0.849 1.00 89.31 194 LEU A O 1
ATOM 1474 N N . LEU A 1 195 ? -15.275 9.519 -0.488 1.00 89.44 195 LEU A N 1
ATOM 1475 C CA . LEU A 1 195 ? -15.660 9.964 0.855 1.00 89.44 195 LEU A CA 1
ATOM 1476 C C . LEU A 1 195 ? -16.801 10.988 0.853 1.00 89.44 195 LEU A C 1
ATOM 1478 O O . LEU A 1 195 ? -17.504 11.116 1.861 1.00 89.44 195 LEU A O 1
ATOM 1482 N N . SER A 1 196 ? -16.962 11.729 -0.243 1.00 88.06 196 SER A N 1
ATOM 1483 C CA . SER A 1 196 ? -18.012 12.738 -0.413 1.00 88.06 196 SER A CA 1
ATOM 1484 C C . SER A 1 196 ? -19.314 12.140 -0.952 1.00 88.06 196 SER A C 1
ATOM 1486 O O . SER A 1 196 ? -20.383 12.733 -0.792 1.00 88.06 196 SER A O 1
ATOM 1488 N N . GLN A 1 197 ? -19.251 10.960 -1.574 1.00 85.25 197 GLN A N 1
ATOM 1489 C CA . GLN A 1 197 ? -20.431 10.236 -2.026 1.00 85.25 197 GLN A CA 1
ATOM 1490 C C . GLN A 1 197 ? -21.243 9.724 -0.828 1.00 85.25 197 GLN A C 1
ATOM 1492 O O . GLN A 1 197 ? -20.718 9.182 0.139 1.00 85.25 197 GLN A O 1
ATOM 1497 N N . SER A 1 198 ? -22.563 9.910 -0.893 1.00 70.56 198 SER A N 1
ATOM 1498 C CA . SER A 1 198 ? -23.497 9.445 0.145 1.00 70.56 198 SER A CA 1
ATOM 1499 C C . SER A 1 198 ? -24.003 8.015 -0.092 1.00 70.56 198 SER A C 1
ATOM 1501 O O . SER A 1 198 ? -24.710 7.470 0.752 1.00 70.56 198 SER A O 1
ATOM 1503 N N . GLY A 1 199 ? -23.688 7.425 -1.250 1.00 69.88 199 GLY A N 1
ATOM 1504 C CA . GLY A 1 199 ? -24.023 6.043 -1.592 1.00 69.88 199 GLY A CA 1
ATOM 1505 C C . GLY A 1 199 ? -23.018 5.047 -1.010 1.00 69.88 199 GLY A C 1
ATOM 1506 O O . GLY A 1 199 ? -21.877 5.400 -0.730 1.00 69.88 199 GLY A O 1
ATOM 1507 N N . GLY A 1 200 ? -23.445 3.797 -0.816 1.00 74.81 200 GLY A N 1
ATOM 1508 C CA . GLY A 1 200 ? -22.541 2.717 -0.415 1.00 74.81 200 GLY A CA 1
ATOM 1509 C C . GLY A 1 200 ? -21.538 2.369 -1.518 1.00 74.81 200 GLY A C 1
ATOM 1510 O O . GLY A 1 200 ? -21.790 2.615 -2.698 1.00 74.81 200 GLY A O 1
ATOM 1511 N N . LEU A 1 201 ? -20.410 1.768 -1.139 1.00 83.06 201 LEU A N 1
ATOM 1512 C CA . LEU A 1 201 ? -19.427 1.280 -2.107 1.00 83.06 201 LEU A CA 1
ATOM 1513 C C . LEU A 1 201 ? -19.980 0.113 -2.946 1.00 83.06 201 LEU A C 1
ATOM 1515 O O . LEU A 1 201 ? -20.756 -0.717 -2.464 1.00 83.06 201 LEU A O 1
ATOM 1519 N N . SER A 1 202 ? -19.534 0.025 -4.200 1.00 79.44 202 SER A N 1
ATOM 1520 C CA . SER A 1 202 ? -19.825 -1.090 -5.110 1.00 79.44 202 SER A CA 1
ATOM 1521 C C . SER A 1 202 ? -18.551 -1.873 -5.431 1.00 79.44 202 SER A C 1
ATOM 1523 O O . SER A 1 202 ? -17.475 -1.293 -5.546 1.00 79.44 202 SER A O 1
ATOM 1525 N N . ALA A 1 203 ? -18.668 -3.185 -5.650 1.00 76.69 203 ALA A N 1
ATOM 1526 C CA . ALA A 1 203 ? -17.564 -4.010 -6.155 1.00 76.69 203 ALA A CA 1
ATOM 1527 C C . ALA A 1 203 ? -17.165 -3.666 -7.607 1.00 76.69 203 ALA A C 1
ATOM 1529 O O . ALA A 1 203 ? -16.083 -4.026 -8.055 1.00 76.69 203 ALA A O 1
ATOM 1530 N N . SER A 1 204 ? -18.024 -2.957 -8.347 1.00 82.50 204 SER A N 1
ATOM 1531 C CA . SER A 1 204 ? -17.716 -2.444 -9.690 1.00 82.50 204 SER A CA 1
ATOM 1532 C C . SER A 1 204 ? -16.935 -1.126 -9.676 1.00 82.50 204 SER A C 1
ATOM 1534 O O . SER A 1 204 ? -16.698 -0.549 -10.736 1.00 82.50 204 SER A O 1
ATOM 1536 N N . GLN A 1 205 ? -16.607 -0.599 -8.494 1.00 87.00 205 GLN A N 1
ATOM 1537 C CA . GLN A 1 205 ? -15.873 0.650 -8.358 1.00 87.00 205 GLN A CA 1
ATOM 1538 C C . GLN A 1 205 ? -14.440 0.476 -8.873 1.00 87.00 205 GLN A C 1
ATOM 1540 O O . GLN A 1 205 ? -13.783 -0.528 -8.593 1.00 87.00 205 GLN A O 1
ATOM 1545 N N . ALA A 1 206 ? -13.943 1.481 -9.592 1.00 91.88 206 ALA A N 1
ATOM 1546 C CA . ALA A 1 206 ? -12.541 1.541 -9.978 1.00 91.88 206 ALA A CA 1
ATOM 1547 C C . ALA A 1 206 ? -11.622 1.491 -8.736 1.00 91.88 206 ALA A C 1
ATOM 1549 O O . ALA A 1 206 ? -11.981 2.083 -7.708 1.00 91.88 206 ALA A O 1
ATOM 1550 N N . PRO A 1 207 ? -10.442 0.842 -8.810 1.00 94.50 207 PRO A N 1
ATOM 1551 C CA . PRO A 1 207 ? -9.496 0.809 -7.700 1.00 94.50 207 PRO A CA 1
ATOM 1552 C C . PRO A 1 207 ? -9.089 2.214 -7.252 1.00 94.50 207 PRO A C 1
ATOM 1554 O O . PRO A 1 207 ? -9.046 3.151 -8.050 1.00 94.50 207 PRO A O 1
ATOM 1557 N N . ILE A 1 208 ? -8.768 2.372 -5.972 1.00 94.94 208 ILE A N 1
ATOM 1558 C CA . ILE A 1 208 ? -8.233 3.630 -5.440 1.00 94.94 208 ILE A CA 1
ATOM 1559 C C . ILE A 1 208 ? -6.726 3.637 -5.676 1.00 94.94 208 ILE A C 1
ATOM 1561 O O . ILE A 1 208 ? -6.034 2.719 -5.237 1.00 94.94 208 ILE A O 1
ATOM 1565 N N . PHE A 1 209 ? -6.223 4.668 -6.352 1.00 94.69 209 PHE A N 1
ATOM 1566 C CA . PHE A 1 209 ? -4.798 4.834 -6.636 1.00 94.69 209 PHE A CA 1
ATOM 1567 C C . PHE A 1 209 ? -4.087 5.557 -5.491 1.00 94.69 209 PHE A C 1
ATOM 1569 O O . PHE A 1 209 ? -4.492 6.655 -5.107 1.00 94.69 209 PHE A O 1
ATOM 1576 N N . MET A 1 210 ? -2.997 4.982 -4.981 1.00 94.56 210 MET A N 1
ATOM 1577 C CA . MET A 1 210 ? -2.118 5.639 -4.013 1.00 94.56 210 MET A CA 1
ATOM 1578 C C . MET A 1 210 ? -0.654 5.537 -4.479 1.00 94.56 210 MET A C 1
ATOM 1580 O O . MET A 1 210 ? -0.110 4.433 -4.521 1.00 94.56 210 MET A O 1
ATOM 1584 N N . PRO A 1 211 ? 0.012 6.652 -4.835 1.00 94.44 211 PRO A N 1
ATOM 1585 C CA . PRO A 1 211 ? 1.409 6.622 -5.266 1.00 94.44 211 PRO A CA 1
ATOM 1586 C C . PRO A 1 211 ? 2.340 6.105 -4.162 1.00 94.44 211 PRO A C 1
ATOM 1588 O O . PRO A 1 211 ? 2.294 6.596 -3.032 1.00 94.44 211 PRO A O 1
ATOM 1591 N N . SER A 1 212 ? 3.244 5.176 -4.486 1.00 93.81 212 SER A N 1
ATOM 1592 C CA . SER A 1 212 ? 4.183 4.631 -3.494 1.00 93.81 212 SER A CA 1
ATOM 1593 C C . SER A 1 212 ? 5.159 5.686 -2.980 1.00 93.81 212 SER A C 1
ATOM 1595 O O . SER A 1 212 ? 5.479 5.662 -1.801 1.00 93.81 212 SER A O 1
ATOM 1597 N N . ASP A 1 213 ? 5.567 6.647 -3.813 1.00 90.56 213 ASP A N 1
ATOM 1598 C CA . ASP A 1 213 ? 6.509 7.710 -3.423 1.00 90.56 213 ASP A CA 1
ATOM 1599 C C . ASP A 1 213 ? 5.933 8.645 -2.334 1.00 90.56 213 ASP A C 1
ATOM 1601 O O . ASP A 1 213 ? 6.680 9.316 -1.620 1.00 90.56 213 ASP A O 1
ATOM 1605 N N . VAL A 1 214 ? 4.601 8.687 -2.194 1.00 91.50 214 VAL A N 1
ATOM 1606 C CA . VAL A 1 214 ? 3.903 9.411 -1.117 1.00 91.50 214 VAL A CA 1
ATOM 1607 C C . VAL A 1 214 ? 3.825 8.558 0.152 1.00 91.50 214 VAL A C 1
ATOM 1609 O O . VAL A 1 214 ? 3.895 9.086 1.260 1.00 91.50 214 VAL A O 1
ATOM 1612 N N . LEU A 1 215 ? 3.680 7.240 -0.002 1.00 93.12 215 LEU A N 1
ATOM 1613 C CA . LEU A 1 215 ? 3.488 6.313 1.109 1.00 93.12 215 LEU A CA 1
ATOM 1614 C C . LEU A 1 215 ? 4.800 5.858 1.758 1.00 93.12 215 LEU A C 1
ATOM 1616 O O . LEU A 1 215 ? 4.837 5.681 2.973 1.00 93.12 215 LEU A O 1
ATOM 1620 N N . PHE A 1 216 ? 5.862 5.680 0.975 1.00 95.62 216 PHE A N 1
ATOM 1621 C CA . PHE A 1 216 ? 7.094 5.000 1.377 1.00 95.62 216 PHE A CA 1
ATOM 1622 C C . PHE A 1 216 ? 8.341 5.755 0.916 1.00 95.62 216 PHE A C 1
ATOM 1624 O O . PHE A 1 216 ? 8.291 6.560 -0.019 1.00 95.62 216 PHE A O 1
ATOM 1631 N N . GLY A 1 217 ? 9.466 5.487 1.579 1.00 90.00 217 GLY A N 1
ATOM 1632 C CA . GLY A 1 217 ? 10.789 5.860 1.087 1.00 90.00 217 GLY A CA 1
ATOM 1633 C C . GLY A 1 217 ? 11.244 5.003 -0.099 1.00 90.00 217 GLY A C 1
ATOM 1634 O O . GLY A 1 217 ? 10.604 4.011 -0.473 1.00 90.00 217 GLY A O 1
ATOM 1635 N N . TYR A 1 218 ? 12.372 5.398 -0.697 1.00 88.25 218 TYR A N 1
ATOM 1636 C CA . TYR A 1 218 ? 13.034 4.589 -1.720 1.00 88.25 218 TYR A CA 1
ATOM 1637 C C . TYR A 1 218 ? 13.407 3.237 -1.122 1.00 88.25 218 TYR A C 1
ATOM 1639 O O . TYR A 1 218 ? 13.966 3.184 -0.037 1.00 88.25 218 TYR A O 1
ATOM 1647 N N . ASP A 1 219 ? 13.064 2.166 -1.831 1.00 87.56 219 ASP A N 1
ATOM 1648 C CA . ASP A 1 219 ? 13.347 0.789 -1.422 1.00 87.56 219 ASP A CA 1
ATOM 1649 C C . ASP A 1 219 ? 12.822 0.366 -0.034 1.00 87.56 219 ASP A C 1
ATOM 1651 O O . ASP A 1 219 ? 13.208 -0.652 0.529 1.00 87.56 219 ASP A O 1
ATOM 1655 N N . GLU A 1 220 ? 11.877 1.129 0.514 1.00 91.50 220 GLU A N 1
ATOM 1656 C CA . GLU A 1 220 ? 11.333 0.898 1.847 1.00 91.50 220 GLU A CA 1
ATOM 1657 C C . GLU A 1 220 ? 9.869 0.454 1.792 1.00 91.50 220 GLU A C 1
ATOM 1659 O O . GLU A 1 220 ? 9.119 0.774 0.859 1.00 91.50 220 GLU A O 1
ATOM 1664 N N . SER A 1 221 ? 9.439 -0.254 2.838 1.00 94.69 221 SER A N 1
ATOM 1665 C CA . SER A 1 221 ? 8.028 -0.530 3.135 1.00 94.69 221 SER A CA 1
ATOM 1666 C C . SER A 1 221 ? 7.524 0.202 4.383 1.00 94.69 221 SER A C 1
ATOM 1668 O O . SER A 1 221 ? 6.348 0.104 4.721 1.00 94.69 221 SER A O 1
ATOM 1670 N N . PHE A 1 222 ? 8.378 0.970 5.065 1.00 92.25 222 PHE A N 1
ATOM 1671 C CA . PHE A 1 222 ? 7.959 1.781 6.204 1.00 92.25 222 PHE A CA 1
ATOM 1672 C C . PHE A 1 222 ? 7.148 2.985 5.734 1.00 92.25 222 PHE A C 1
ATOM 1674 O O . PHE A 1 222 ? 7.544 3.711 4.821 1.00 92.25 222 PHE A O 1
ATOM 1681 N N . LEU A 1 223 ? 5.993 3.185 6.365 1.00 93.94 223 LEU A N 1
ATOM 1682 C CA . LEU A 1 223 ? 5.119 4.298 6.034 1.00 93.94 223 LEU A CA 1
ATOM 1683 C C . LEU A 1 223 ? 5.738 5.619 6.471 1.00 93.94 223 LEU A C 1
ATOM 1685 O O . LEU A 1 223 ? 6.135 5.796 7.625 1.00 93.94 223 LEU A O 1
ATOM 1689 N N . ARG A 1 224 ? 5.758 6.566 5.541 1.00 93.75 224 ARG A N 1
ATOM 1690 C CA . ARG A 1 224 ? 6.211 7.929 5.787 1.00 93.75 224 ARG A CA 1
ATOM 1691 C C . ARG A 1 224 ? 5.211 8.692 6.659 1.00 93.75 224 ARG A C 1
ATOM 1693 O O . ARG A 1 224 ? 4.006 8.455 6.552 1.00 93.75 224 ARG A O 1
ATOM 1700 N N . PRO A 1 225 ? 5.656 9.687 7.446 1.00 90.38 225 PRO A N 1
ATOM 1701 C CA . PRO A 1 225 ? 4.744 10.571 8.174 1.00 90.38 225 PRO A CA 1
ATOM 1702 C C . PRO A 1 225 ? 3.745 11.282 7.250 1.00 90.38 225 PRO A C 1
ATOM 1704 O O . PRO A 1 225 ? 2.585 11.468 7.612 1.00 90.38 225 PRO A O 1
ATOM 1707 N N . GLU A 1 226 ? 4.167 11.626 6.030 1.00 88.19 226 GLU A N 1
ATOM 1708 C CA . GLU A 1 226 ? 3.311 12.278 5.032 1.00 88.19 226 GLU A CA 1
ATOM 1709 C C . GLU A 1 226 ? 2.159 11.378 4.546 1.00 88.19 226 GLU A C 1
ATOM 1711 O O . GLU A 1 226 ? 1.127 11.883 4.101 1.00 88.19 226 GLU A O 1
ATOM 1716 N N . ALA A 1 227 ? 2.294 10.053 4.675 1.00 91.25 227 ALA A N 1
ATOM 1717 C CA . ALA A 1 227 ? 1.273 9.088 4.277 1.00 91.25 227 ALA A CA 1
ATOM 1718 C C . ALA A 1 227 ? 0.027 9.139 5.176 1.00 91.25 227 ALA A C 1
ATOM 1720 O O . ALA A 1 227 ? -1.064 8.768 4.738 1.00 91.25 227 ALA A O 1
ATOM 1721 N N . VAL A 1 228 ? 0.179 9.604 6.424 1.00 91.69 228 VAL A N 1
ATOM 1722 C CA . VAL A 1 228 ? -0.844 9.522 7.478 1.00 91.69 228 VAL A CA 1
ATOM 1723 C C . VAL A 1 228 ? -2.172 10.116 7.022 1.00 91.69 228 VAL A C 1
ATOM 1725 O O . VAL A 1 228 ? -3.188 9.440 7.108 1.00 91.69 228 VAL A O 1
ATOM 1728 N N . THR A 1 229 ? -2.183 11.323 6.449 1.00 92.25 229 THR A N 1
ATOM 1729 C CA . THR A 1 229 ? -3.436 11.975 6.028 1.00 92.25 229 THR A CA 1
ATOM 1730 C C . THR A 1 229 ? -4.193 11.170 4.968 1.00 92.25 229 THR A C 1
ATOM 1732 O O . THR A 1 229 ? -5.418 11.060 5.020 1.00 92.25 229 THR A O 1
ATOM 1735 N N . SER A 1 230 ? -3.485 10.582 4.002 1.00 92.56 230 SER A N 1
ATOM 1736 C CA . SER A 1 230 ? -4.105 9.752 2.962 1.00 92.56 230 SER A CA 1
ATOM 1737 C C . SER A 1 230 ? -4.620 8.426 3.528 1.00 92.56 230 SER A C 1
ATOM 1739 O O . SER A 1 230 ? -5.686 7.953 3.134 1.00 92.56 230 SER A O 1
ATOM 1741 N N . LEU A 1 231 ? -3.901 7.844 4.489 1.00 95.94 231 LEU A N 1
ATOM 1742 C CA . LEU A 1 231 ? -4.305 6.608 5.154 1.00 95.94 231 LEU A CA 1
ATOM 1743 C C . LEU A 1 231 ? -5.469 6.807 6.131 1.00 95.94 231 LEU A C 1
ATOM 1745 O O . LEU A 1 231 ? -6.337 5.942 6.218 1.00 95.94 231 LEU A O 1
ATOM 1749 N N . GLU A 1 232 ? -5.548 7.947 6.818 1.00 96.06 232 GLU A N 1
ATOM 1750 C CA . GLU A 1 232 ? -6.699 8.318 7.650 1.00 96.06 232 GLU A CA 1
ATOM 1751 C C . GLU A 1 232 ? -7.973 8.412 6.807 1.00 96.06 232 GLU A C 1
ATOM 1753 O O . GLU A 1 232 ? -9.010 7.862 7.181 1.00 96.06 232 GLU A O 1
ATOM 1758 N N . LYS A 1 233 ? -7.885 9.049 5.632 1.00 95.31 233 LYS A N 1
ATOM 1759 C CA . LYS A 1 233 ? -8.986 9.109 4.660 1.00 95.31 233 LYS A CA 1
ATOM 1760 C C . LYS A 1 233 ? -9.405 7.714 4.193 1.00 95.31 233 LYS A C 1
ATOM 1762 O O . LYS A 1 233 ? -10.596 7.408 4.169 1.00 95.31 233 LYS A O 1
ATOM 1767 N N . LEU A 1 234 ? -8.443 6.851 3.861 1.00 96.00 234 LEU A N 1
ATOM 1768 C CA . LEU A 1 234 ? -8.730 5.472 3.465 1.00 96.00 234 LEU A CA 1
ATOM 1769 C C . LEU A 1 234 ? -9.398 4.697 4.608 1.00 96.00 234 LEU A C 1
ATOM 1771 O O . LEU A 1 234 ? -10.390 4.001 4.396 1.00 96.00 234 LEU A O 1
ATOM 1775 N N . GLY A 1 235 ? -8.900 4.853 5.832 1.00 96.25 235 GLY A N 1
ATOM 1776 C CA . GLY A 1 235 ? -9.480 4.205 6.997 1.00 96.25 235 GLY A CA 1
ATOM 1777 C C . GLY A 1 235 ? -10.893 4.700 7.309 1.00 96.25 235 GLY A C 1
ATOM 1778 O O . GLY A 1 235 ? -11.763 3.906 7.663 1.00 96.25 235 GLY A O 1
ATOM 1779 N N . GLU A 1 236 ? -11.166 5.991 7.121 1.00 95.12 236 GLU A N 1
ATOM 1780 C CA . GLU A 1 236 ? -12.519 6.546 7.206 1.00 95.12 236 GLU A CA 1
ATOM 1781 C C . GLU A 1 236 ? -13.455 5.924 6.166 1.00 95.12 236 GLU A C 1
ATOM 1783 O O . GLU A 1 236 ? -14.573 5.527 6.506 1.00 95.12 236 GLU A O 1
ATOM 1788 N N . LEU A 1 237 ? -12.989 5.766 4.925 1.00 93.56 237 LEU A N 1
ATOM 1789 C CA . LEU A 1 237 ? -13.766 5.123 3.869 1.00 93.56 237 LEU A CA 1
ATOM 1790 C C . LEU A 1 237 ? -14.131 3.680 4.247 1.00 93.56 237 LEU A C 1
ATOM 1792 O O . LEU A 1 237 ? -15.289 3.281 4.109 1.00 93.56 237 LEU A O 1
ATOM 1796 N N . ILE A 1 238 ? -13.165 2.917 4.765 1.00 93.94 238 ILE A N 1
ATOM 1797 C CA . ILE A 1 238 ? -13.374 1.531 5.203 1.00 93.94 238 ILE A CA 1
ATOM 1798 C C . ILE A 1 238 ? -14.365 1.478 6.375 1.00 93.94 238 ILE A C 1
ATOM 1800 O O . ILE A 1 238 ? -15.313 0.696 6.342 1.00 93.94 238 ILE A O 1
ATOM 1804 N N . ARG A 1 239 ? -14.218 2.353 7.380 1.00 92.38 239 ARG A N 1
ATOM 1805 C CA . ARG A 1 239 ? -15.120 2.400 8.548 1.00 92.38 239 ARG A CA 1
ATOM 1806 C C . ARG A 1 239 ? -16.563 2.734 8.183 1.00 92.38 239 ARG A C 1
ATOM 1808 O O . ARG A 1 239 ? -17.479 2.175 8.781 1.00 92.38 239 ARG A O 1
ATOM 1815 N N . ARG A 1 240 ? -16.782 3.608 7.197 1.00 91.19 240 ARG A N 1
ATOM 1816 C CA . ARG A 1 240 ? -18.130 3.920 6.683 1.00 91.19 240 ARG A CA 1
ATOM 1817 C C . ARG A 1 240 ? -18.781 2.747 5.954 1.00 91.19 240 ARG A C 1
ATOM 1819 O O . ARG A 1 240 ? -19.997 2.740 5.787 1.00 91.19 240 ARG A O 1
ATOM 1826 N N . ASN A 1 241 ? -17.993 1.755 5.549 1.00 90.56 241 ASN A N 1
ATOM 1827 C CA . ASN A 1 241 ? -18.436 0.610 4.766 1.00 90.56 241 ASN A CA 1
ATOM 1828 C C . ASN A 1 241 ? -18.075 -0.712 5.472 1.00 90.56 241 ASN A C 1
ATOM 1830 O O . ASN A 1 241 ? -17.329 -1.518 4.921 1.00 90.56 241 ASN A O 1
ATOM 1834 N N . PRO A 1 242 ? -18.626 -0.994 6.668 1.00 88.75 242 PRO A N 1
ATOM 1835 C CA . PRO A 1 242 ? -18.220 -2.145 7.486 1.00 88.75 242 PRO A CA 1
ATOM 1836 C C . PRO A 1 242 ? -18.562 -3.512 6.869 1.00 88.75 242 PRO A C 1
ATOM 1838 O O . PRO A 1 242 ? -18.052 -4.532 7.314 1.00 88.75 242 PRO A O 1
ATOM 1841 N N . ARG A 1 243 ? -19.439 -3.545 5.856 1.00 87.88 243 ARG A N 1
ATOM 1842 C CA . ARG A 1 243 ? -19.788 -4.752 5.084 1.00 87.88 243 ARG A CA 1
ATOM 1843 C C . ARG A 1 243 ? -18.950 -4.924 3.816 1.00 87.88 243 ARG A C 1
ATOM 1845 O O . ARG A 1 243 ? -19.178 -5.861 3.054 1.00 87.88 243 ARG A O 1
ATOM 1852 N N . ALA A 1 244 ? -18.049 -3.986 3.534 1.00 90.31 244 ALA A N 1
ATOM 1853 C CA . ALA A 1 244 ? -17.172 -4.069 2.384 1.00 90.31 244 ALA A CA 1
ATOM 1854 C C . ALA A 1 244 ? -15.908 -4.861 2.732 1.00 90.31 244 ALA A C 1
ATOM 1856 O O . ALA A 1 244 ? -15.350 -4.728 3.822 1.00 90.31 244 ALA A O 1
ATOM 1857 N N . ARG A 1 245 ? -15.442 -5.669 1.780 1.00 93.69 245 ARG A N 1
ATOM 1858 C CA . ARG A 1 245 ? -14.116 -6.292 1.819 1.00 93.69 245 ARG A CA 1
ATOM 1859 C C . ARG A 1 245 ? -13.196 -5.587 0.838 1.00 93.69 245 ARG A C 1
ATOM 1861 O O . ARG A 1 245 ? -13.597 -5.292 -0.290 1.00 93.69 245 ARG A O 1
ATOM 1868 N N . PHE A 1 246 ? -11.963 -5.365 1.261 1.00 95.81 246 PHE A N 1
ATOM 1869 C CA . PHE A 1 246 ? -10.953 -4.624 0.524 1.00 95.81 246 PHE A CA 1
ATOM 1870 C C . PHE A 1 246 ? -9.753 -5.515 0.238 1.00 95.81 246 PHE A C 1
ATOM 1872 O O . PHE A 1 246 ? -9.445 -6.431 1.003 1.00 95.81 246 PHE A O 1
ATOM 1879 N N . ARG A 1 247 ? -9.052 -5.227 -0.853 1.00 97.69 247 ARG A N 1
ATOM 1880 C CA . ARG A 1 247 ? -7.751 -5.809 -1.159 1.00 97.69 247 ARG A CA 1
ATOM 1881 C C . ARG A 1 247 ? -6.753 -4.712 -1.465 1.00 97.69 247 ARG A C 1
ATOM 1883 O O . ARG A 1 247 ? -7.031 -3.848 -2.286 1.00 97.69 247 ARG A O 1
ATOM 1890 N N . ILE A 1 248 ? -5.610 -4.770 -0.803 1.00 98.38 248 ILE A N 1
ATOM 1891 C CA . ILE A 1 248 ? -4.488 -3.861 -0.997 1.00 98.38 248 ILE A CA 1
ATOM 1892 C C . ILE A 1 248 ? -3.489 -4.561 -1.904 1.00 98.38 248 ILE A C 1
ATOM 1894 O O . ILE A 1 248 ? -2.954 -5.613 -1.549 1.00 98.38 248 ILE A O 1
ATOM 1898 N N . GLU A 1 249 ? -3.257 -4.001 -3.081 1.00 98.50 249 GLU A N 1
ATOM 1899 C CA . GLU A 1 249 ? -2.335 -4.543 -4.072 1.00 98.50 249 GLU A CA 1
ATOM 1900 C C . GLU A 1 249 ? -1.123 -3.621 -4.190 1.00 98.50 249 GLU A C 1
ATOM 1902 O O . GLU A 1 249 ? -1.249 -2.442 -4.512 1.00 98.50 249 GLU A O 1
ATOM 1907 N N . GLY A 1 250 ? 0.064 -4.138 -3.885 1.00 98.12 250 GLY A N 1
ATOM 1908 C CA . GLY A 1 250 ? 1.316 -3.417 -4.081 1.00 98.12 250 GLY A CA 1
ATOM 1909 C C . GLY A 1 250 ? 1.875 -3.657 -5.479 1.00 98.12 250 GLY A C 1
ATOM 1910 O O . GLY A 1 250 ? 1.866 -4.788 -5.972 1.00 98.12 250 GLY A O 1
ATOM 1911 N N . HIS A 1 251 ? 2.438 -2.613 -6.081 1.00 98.25 251 HIS A N 1
ATOM 1912 C CA . HIS A 1 251 ? 3.093 -2.667 -7.385 1.00 98.25 251 HIS A CA 1
ATOM 1913 C C . HIS A 1 251 ? 4.443 -1.945 -7.359 1.00 98.25 251 HIS A C 1
ATOM 1915 O O . HIS A 1 251 ? 4.662 -1.002 -6.589 1.00 98.25 251 HIS A O 1
ATOM 1921 N N . THR A 1 252 ? 5.351 -2.389 -8.222 1.00 96.62 252 THR A N 1
ATOM 1922 C CA . THR A 1 252 ? 6.672 -1.786 -8.434 1.00 96.62 252 THR A CA 1
ATOM 1923 C C . THR A 1 252 ? 6.856 -1.417 -9.903 1.00 96.62 252 THR A C 1
ATOM 1925 O O . THR A 1 252 ? 6.095 -1.845 -10.773 1.00 96.62 252 THR A O 1
ATOM 1928 N N . ASP A 1 253 ? 7.888 -0.626 -10.185 1.00 94.88 253 ASP A N 1
ATOM 1929 C CA . ASP A 1 253 ? 8.408 -0.465 -11.541 1.00 94.88 253 ASP A CA 1
ATOM 1930 C C . ASP A 1 253 ? 9.305 -1.655 -11.930 1.00 94.88 253 ASP A C 1
ATOM 1932 O O . ASP A 1 253 ? 9.359 -2.670 -11.228 1.00 94.88 253 ASP A O 1
ATOM 1936 N N . SER A 1 254 ? 9.952 -1.570 -13.096 1.00 94.44 254 SER A N 1
ATOM 1937 C CA . SER A 1 254 ? 10.812 -2.638 -13.607 1.00 94.44 254 SER A CA 1
ATOM 1938 C C . SER A 1 254 ? 12.195 -2.701 -12.958 1.00 94.44 254 SER A C 1
ATOM 1940 O O . SER A 1 254 ? 12.975 -3.563 -13.358 1.00 94.44 254 SER A O 1
ATOM 1942 N N . PHE A 1 255 ? 12.557 -1.773 -12.067 1.00 91.62 255 PHE A N 1
ATOM 1943 C CA . PHE A 1 255 ? 13.897 -1.754 -11.485 1.00 91.62 255 PHE A CA 1
ATOM 1944 C C . PHE A 1 255 ? 14.006 -2.828 -10.396 1.00 91.62 255 PHE A C 1
ATOM 1946 O O . PHE A 1 255 ? 13.084 -3.026 -9.609 1.00 91.62 255 PHE A O 1
ATOM 1953 N N . GLY A 1 256 ? 15.124 -3.553 -10.374 1.00 90.44 256 GLY A N 1
ATOM 1954 C CA . GLY A 1 256 ? 15.335 -4.683 -9.464 1.00 90.44 256 GLY A CA 1
ATOM 1955 C C . GLY A 1 256 ? 14.776 -6.021 -9.967 1.00 90.44 256 GLY A C 1
ATOM 1956 O O . GLY A 1 256 ? 14.056 -6.109 -10.964 1.00 90.44 256 GLY A O 1
ATOM 1957 N N . GLY A 1 257 ? 15.147 -7.099 -9.272 1.00 92.62 257 GLY A N 1
ATOM 1958 C CA . GLY A 1 257 ? 14.753 -8.464 -9.628 1.00 92.62 257 GLY A CA 1
ATOM 1959 C C . GLY A 1 257 ? 13.256 -8.733 -9.441 1.00 92.62 257 GLY A C 1
ATOM 1960 O O . GLY A 1 257 ? 12.598 -8.142 -8.586 1.00 92.62 257 GLY A O 1
ATOM 1961 N N . THR A 1 258 ? 12.694 -9.665 -10.214 1.00 92.19 258 THR A N 1
ATOM 1962 C CA . THR A 1 258 ? 11.262 -10.011 -10.137 1.00 92.19 258 THR A CA 1
ATOM 1963 C C . THR A 1 258 ? 10.848 -10.495 -8.747 1.00 92.19 258 THR A C 1
ATOM 1965 O O . THR A 1 258 ? 9.841 -10.030 -8.216 1.00 92.19 258 THR A O 1
ATOM 1968 N N . GLU A 1 259 ? 11.627 -11.390 -8.135 1.00 92.94 259 GLU A N 1
ATOM 1969 C CA . GLU A 1 259 ? 11.349 -11.885 -6.780 1.00 92.94 259 GLU A CA 1
ATOM 1970 C C . GLU A 1 259 ? 11.462 -10.775 -5.737 1.00 92.94 259 GLU A C 1
ATOM 1972 O O . GLU A 1 259 ? 10.617 -10.661 -4.848 1.00 92.94 259 GLU A O 1
ATOM 1977 N N . TYR A 1 260 ? 12.470 -9.914 -5.885 1.00 93.81 260 TYR A N 1
ATOM 1978 C CA . TYR A 1 260 ? 12.650 -8.747 -5.036 1.00 93.81 260 TYR A CA 1
ATOM 1979 C C . TYR A 1 260 ? 11.413 -7.842 -5.067 1.00 93.81 260 TYR A C 1
ATOM 1981 O O . TYR A 1 260 ? 10.807 -7.560 -4.033 1.00 93.81 260 TYR A O 1
ATOM 1989 N N . ASN A 1 261 ? 10.969 -7.488 -6.270 1.00 96.12 261 ASN A N 1
ATOM 1990 C CA . ASN A 1 261 ? 9.795 -6.658 -6.500 1.00 96.12 261 ASN A CA 1
ATOM 1991 C C . ASN A 1 261 ? 8.497 -7.292 -5.984 1.00 96.12 261 ASN A C 1
ATOM 1993 O O . ASN A 1 261 ?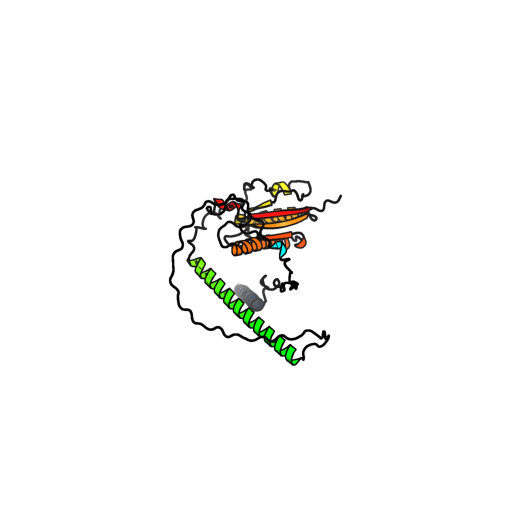 7.637 -6.595 -5.434 1.00 96.12 261 ASN A O 1
ATOM 1997 N N . ALA A 1 262 ? 8.350 -8.613 -6.101 1.00 95.56 262 ALA A N 1
ATOM 1998 C CA . ALA A 1 262 ? 7.221 -9.338 -5.522 1.00 95.56 262 ALA A CA 1
ATOM 1999 C C . ALA A 1 262 ? 7.207 -9.236 -3.985 1.00 95.56 262 ALA A C 1
ATOM 2001 O O . ALA A 1 262 ? 6.164 -8.936 -3.400 1.00 95.56 262 ALA A O 1
ATOM 2002 N N . ARG A 1 263 ? 8.364 -9.403 -3.329 1.00 96.88 263 ARG A N 1
ATOM 2003 C CA . ARG A 1 263 ? 8.483 -9.259 -1.867 1.00 96.88 263 ARG A CA 1
ATOM 2004 C C . ARG A 1 263 ? 8.242 -7.824 -1.406 1.00 96.88 263 ARG A C 1
ATOM 2006 O O . ARG A 1 263 ? 7.435 -7.615 -0.503 1.00 96.88 263 ARG A O 1
ATOM 2013 N N . LEU A 1 264 ? 8.880 -6.841 -2.044 1.00 96.69 264 LEU A N 1
ATOM 2014 C CA . LEU A 1 264 ? 8.756 -5.427 -1.677 1.00 96.69 264 LEU A CA 1
ATOM 2015 C C . LEU A 1 264 ? 7.314 -4.930 -1.829 1.00 96.69 264 LEU A C 1
ATOM 2017 O O . LEU A 1 264 ? 6.778 -4.267 -0.940 1.00 96.69 264 LEU A O 1
ATOM 2021 N N . SER A 1 265 ? 6.656 -5.278 -2.936 1.00 98.00 265 SER A N 1
ATOM 2022 C CA . SER A 1 265 ? 5.252 -4.913 -3.142 1.00 98.00 265 SER A CA 1
ATOM 2023 C C . SER A 1 265 ? 4.315 -5.545 -2.111 1.00 98.00 265 SER A C 1
ATOM 2025 O O . SER A 1 265 ? 3.420 -4.859 -1.616 1.00 98.00 265 SER A O 1
ATOM 2027 N N . LEU A 1 266 ? 4.525 -6.816 -1.748 1.00 98.38 266 LEU A N 1
ATOM 2028 C CA . LEU A 1 266 ? 3.738 -7.472 -0.701 1.00 98.38 266 LEU A CA 1
ATOM 2029 C C . LEU A 1 266 ? 3.965 -6.808 0.662 1.00 98.38 266 LEU A C 1
ATOM 2031 O O . LEU A 1 266 ? 2.996 -6.498 1.353 1.00 98.38 266 LEU A O 1
ATOM 2035 N N . ALA A 1 267 ? 5.223 -6.540 1.019 1.00 98.25 267 ALA A N 1
ATOM 2036 C CA . ALA A 1 267 ? 5.580 -5.878 2.272 1.00 98.25 267 ALA A CA 1
ATOM 2037 C C . ALA A 1 267 ? 4.913 -4.500 2.392 1.00 98.25 267 ALA A C 1
ATOM 2039 O O . ALA A 1 267 ? 4.332 -4.184 3.426 1.00 98.25 267 ALA A O 1
ATOM 2040 N N . ARG A 1 268 ? 4.908 -3.709 1.312 1.00 98.31 268 ARG A N 1
ATOM 2041 C CA . ARG A 1 268 ? 4.214 -2.411 1.254 1.00 98.31 268 ARG A CA 1
ATOM 2042 C C . ARG A 1 268 ? 2.707 -2.541 1.468 1.00 98.31 268 ARG A C 1
ATOM 2044 O O . ARG A 1 268 ? 2.137 -1.780 2.251 1.00 98.31 268 ARG A O 1
ATOM 2051 N N . ALA A 1 269 ? 2.060 -3.505 0.812 1.00 98.56 269 ALA A N 1
ATOM 2052 C CA . ALA A 1 269 ? 0.631 -3.754 1.003 1.00 98.56 269 ALA A CA 1
ATOM 2053 C C . ALA A 1 269 ? 0.310 -4.149 2.458 1.00 98.56 269 ALA A C 1
ATOM 2055 O O . ALA A 1 269 ? -0.653 -3.645 3.043 1.00 98.56 269 ALA A O 1
ATOM 2056 N N . GLU A 1 270 ? 1.146 -4.995 3.065 1.00 98.19 270 GLU A N 1
ATOM 2057 C CA . GLU A 1 270 ? 1.033 -5.377 4.477 1.00 98.19 270 GLU A CA 1
ATOM 2058 C C . GLU A 1 270 ? 1.238 -4.196 5.424 1.00 98.19 270 GLU A C 1
ATOM 2060 O O . GLU A 1 270 ? 0.454 -4.023 6.354 1.00 98.19 270 GLU A O 1
ATOM 2065 N N . SER A 1 271 ? 2.222 -3.328 5.181 1.00 98.25 271 SER A N 1
ATOM 2066 C CA . SER A 1 271 ? 2.449 -2.146 6.020 1.00 98.25 271 SER A CA 1
ATOM 2067 C C . SER A 1 271 ? 1.240 -1.205 6.038 1.00 98.25 271 SER A C 1
ATOM 2069 O O . SER A 1 271 ? 0.868 -0.707 7.102 1.00 98.25 271 SER A O 1
ATOM 2071 N N . VAL A 1 272 ? 0.561 -1.023 4.899 1.00 98.25 272 VAL A N 1
ATOM 2072 C CA . VAL A 1 272 ? -0.701 -0.263 4.841 1.00 98.25 272 VAL A CA 1
ATOM 2073 C C . VAL A 1 272 ? -1.787 -0.945 5.673 1.00 98.25 272 VAL A C 1
ATOM 2075 O O . VAL A 1 272 ? -2.416 -0.293 6.510 1.00 98.25 272 VAL A O 1
ATOM 2078 N N . LYS A 1 273 ? -1.996 -2.256 5.492 1.00 98.06 273 LYS A N 1
ATOM 2079 C CA . LYS A 1 273 ? -2.984 -3.029 6.265 1.00 98.06 273 LYS A CA 1
ATOM 2080 C C . LYS A 1 273 ? -2.718 -2.945 7.769 1.00 98.06 273 LYS A C 1
ATOM 2082 O O . LYS A 1 273 ? -3.643 -2.700 8.540 1.00 98.06 273 LYS A O 1
ATOM 2087 N N . GLN A 1 274 ? -1.469 -3.131 8.187 1.00 97.19 274 GLN A N 1
ATOM 2088 C CA . GLN A 1 274 ? -1.062 -3.096 9.590 1.00 97.19 274 GLN A CA 1
ATOM 2089 C C . GLN A 1 274 ? -1.288 -1.719 10.207 1.00 97.19 274 GLN A C 1
ATOM 2091 O O . GLN A 1 274 ? -1.792 -1.629 11.324 1.00 97.19 274 GLN A O 1
ATOM 2096 N N . TRP A 1 275 ? -0.983 -0.645 9.478 1.00 97.94 275 TRP A N 1
ATOM 2097 C CA . TRP A 1 275 ? -1.247 0.711 9.950 1.00 97.94 275 TRP A CA 1
ATOM 2098 C C . TRP A 1 275 ? -2.745 0.987 10.094 1.00 97.94 275 TRP A C 1
ATOM 2100 O O . TRP A 1 275 ? -3.176 1.528 11.110 1.00 97.94 275 TRP A O 1
ATOM 2110 N N . LEU A 1 276 ? -3.560 0.565 9.121 1.00 97.75 276 LEU A N 1
ATOM 2111 C CA . LEU A 1 276 ? -5.020 0.684 9.194 1.00 97.75 276 LEU A CA 1
ATOM 2112 C C . LEU A 1 276 ? -5.585 -0.104 10.386 1.00 97.75 276 LEU A C 1
ATOM 2114 O O . LEU A 1 276 ? -6.438 0.397 11.119 1.00 97.75 276 LEU A O 1
ATOM 2118 N N . ALA A 1 277 ? -5.081 -1.310 10.628 1.00 96.81 277 ALA A N 1
ATOM 2119 C CA . ALA A 1 277 ? -5.495 -2.118 11.766 1.00 96.81 277 ALA A CA 1
ATOM 2120 C C . ALA A 1 277 ? -5.068 -1.507 13.110 1.00 96.81 277 ALA A C 1
ATOM 2122 O O . ALA A 1 277 ? -5.885 -1.375 14.018 1.00 96.81 277 ALA A O 1
ATOM 2123 N N . GLY A 1 278 ? -3.801 -1.112 13.238 1.00 96.31 278 GLY A N 1
ATOM 2124 C CA . GLY A 1 278 ? -3.229 -0.626 14.494 1.00 96.31 278 GLY A CA 1
ATOM 2125 C C . GLY A 1 278 ? -3.674 0.787 14.865 1.00 96.31 278 GLY A C 1
ATOM 2126 O O . GLY A 1 278 ? -3.996 1.045 16.022 1.00 96.31 278 GLY A O 1
ATOM 2127 N N . THR A 1 279 ? -3.719 1.695 13.890 1.00 96.00 279 THR A N 1
ATOM 2128 C CA . THR A 1 279 ? -3.998 3.119 14.125 1.00 96.00 279 THR A CA 1
ATOM 2129 C C . THR A 1 279 ? -5.481 3.441 13.981 1.00 96.00 279 THR A C 1
ATOM 2131 O O . THR A 1 279 ? -6.032 4.183 14.790 1.00 96.00 279 THR A O 1
ATOM 2134 N N . MET A 1 280 ? -6.149 2.868 12.973 1.00 95.62 280 MET A N 1
ATOM 2135 C CA . MET A 1 280 ? -7.565 3.152 12.688 1.00 95.62 280 MET A CA 1
ATOM 2136 C C . MET A 1 280 ? -8.524 2.122 13.298 1.00 95.62 280 MET A C 1
ATOM 2138 O O . MET A 1 280 ? -9.738 2.262 13.133 1.00 95.62 280 MET A O 1
ATOM 2142 N N . ALA A 1 281 ? -7.996 1.116 14.009 1.00 96.00 281 ALA A N 1
ATOM 2143 C CA . ALA A 1 281 ? -8.755 0.027 14.628 1.00 96.00 281 ALA A CA 1
ATOM 2144 C C . ALA A 1 281 ? -9.659 -0.727 13.633 1.00 96.00 281 ALA A C 1
ATOM 2146 O O . ALA A 1 281 ? -10.765 -1.152 13.971 1.00 96.00 281 ALA A O 1
ATOM 2147 N N . ILE A 1 282 ? -9.205 -0.860 12.385 1.00 95.44 282 ILE A N 1
ATOM 2148 C CA . ILE A 1 282 ? -9.920 -1.605 11.347 1.00 95.44 282 ILE A CA 1
ATOM 2149 C C . ILE A 1 282 ? -9.682 -3.100 11.546 1.00 95.44 282 ILE A C 1
ATOM 2151 O O . ILE A 1 282 ? -8.550 -3.524 11.762 1.00 95.44 282 ILE A O 1
ATOM 2155 N N . ASP A 1 283 ? -10.742 -3.904 11.446 1.00 94.44 283 ASP A N 1
ATOM 2156 C CA . ASP A 1 283 ? -10.624 -5.361 11.503 1.00 94.44 283 ASP A CA 1
ATOM 2157 C C . ASP A 1 283 ? -9.738 -5.872 10.345 1.00 94.44 283 ASP A C 1
ATOM 2159 O O . ASP A 1 283 ? -10.119 -5.740 9.179 1.00 94.44 283 ASP A O 1
ATOM 2163 N N . PRO A 1 284 ? -8.579 -6.501 10.622 1.00 93.88 284 PRO A N 1
ATOM 2164 C CA . PRO A 1 284 ? -7.702 -7.033 9.583 1.00 93.88 284 PRO A CA 1
ATOM 2165 C C . PRO A 1 284 ? -8.373 -8.059 8.660 1.00 93.88 284 PRO A C 1
ATOM 2167 O O . PRO A 1 284 ? -7.870 -8.291 7.560 1.00 93.88 284 PRO A O 1
ATOM 2170 N N . SER A 1 285 ? -9.471 -8.696 9.086 1.00 92.81 285 SER A N 1
ATOM 2171 C CA . SER A 1 285 ? -10.194 -9.707 8.304 1.00 92.81 285 SER A CA 1
ATOM 2172 C C . SER A 1 285 ? -10.951 -9.123 7.100 1.00 92.81 285 SER A C 1
ATOM 2174 O O . SER A 1 285 ? -11.202 -9.832 6.113 1.00 92.81 285 SER A O 1
ATOM 2176 N N . CYS A 1 286 ? -11.271 -7.821 7.133 1.00 93.12 286 CYS A N 1
ATOM 2177 C CA . CYS A 1 286 ? -11.901 -7.129 6.010 1.00 93.12 286 CYS A CA 1
ATOM 2178 C C . CYS A 1 286 ? -10.894 -6.701 4.932 1.00 93.12 286 CYS A C 1
ATOM 2180 O O . CYS A 1 286 ? -11.319 -6.300 3.848 1.00 93.12 286 CYS A O 1
ATOM 2182 N N . ILE A 1 287 ? -9.586 -6.831 5.196 1.00 96.31 287 ILE A N 1
ATOM 2183 C CA . ILE A 1 287 ? -8.504 -6.422 4.296 1.00 96.31 287 ILE A CA 1
ATOM 2184 C C . ILE A 1 287 ? -7.649 -7.628 3.883 1.00 96.31 287 ILE A C 1
ATOM 2186 O O . ILE A 1 287 ? -6.977 -8.264 4.697 1.00 96.31 287 ILE A O 1
ATOM 2190 N N . GLU A 1 288 ? -7.607 -7.898 2.585 1.00 97.19 288 GLU A N 1
ATOM 2191 C CA . GLU A 1 288 ? -6.656 -8.811 1.948 1.00 97.19 288 GLU A CA 1
ATOM 2192 C C . GLU A 1 288 ? -5.466 -8.025 1.375 1.00 97.19 288 GLU A C 1
ATOM 2194 O O . GLU A 1 288 ? -5.585 -6.847 1.053 1.00 97.19 288 GLU A O 1
ATOM 2199 N N . THR A 1 289 ? -4.316 -8.667 1.220 1.00 98.25 289 THR A N 1
ATOM 2200 C CA . THR A 1 289 ? -3.073 -8.058 0.713 1.00 98.25 289 THR A CA 1
ATOM 2201 C C . THR A 1 289 ? -2.502 -8.915 -0.412 1.00 98.25 289 THR A C 1
ATOM 2203 O O . THR A 1 289 ? -2.611 -10.144 -0.390 1.00 98.25 289 THR A O 1
ATOM 2206 N N . ARG A 1 290 ? -1.916 -8.280 -1.433 1.00 98.06 290 ARG A N 1
ATOM 2207 C CA . ARG A 1 290 ? -1.191 -8.955 -2.521 1.00 98.06 290 ARG A CA 1
ATOM 2208 C C . ARG A 1 290 ? -0.004 -8.117 -2.985 1.00 98.06 290 ARG A C 1
ATOM 2210 O O . ARG A 1 290 ? -0.141 -6.917 -3.192 1.00 98.06 290 ARG A O 1
ATOM 2217 N N . GLY A 1 291 ? 1.139 -8.763 -3.206 1.00 97.44 291 GLY A N 1
ATOM 2218 C CA . GLY A 1 291 ? 2.271 -8.177 -3.923 1.00 97.44 291 GLY A CA 1
ATOM 2219 C C . GLY A 1 291 ? 2.241 -8.610 -5.379 1.00 97.44 291 GLY A C 1
ATOM 2220 O O . GLY A 1 291 ? 2.273 -9.807 -5.662 1.00 97.44 291 GLY A O 1
ATOM 2221 N N . LEU A 1 292 ? 2.142 -7.655 -6.300 1.00 97.56 292 LEU A N 1
ATOM 2222 C CA . LEU A 1 292 ? 2.103 -7.923 -7.738 1.00 97.56 292 LEU A CA 1
ATOM 2223 C C . LEU A 1 292 ? 3.418 -7.569 -8.442 1.00 97.56 292 LEU A C 1
ATOM 2225 O O . LEU A 1 292 ? 3.559 -7.847 -9.636 1.00 97.56 292 LEU A O 1
ATOM 2229 N N . GLY A 1 293 ? 4.383 -6.984 -7.727 1.00 97.31 293 GLY A N 1
ATOM 2230 C CA . GLY A 1 293 ? 5.644 -6.514 -8.296 1.00 97.31 293 GLY A CA 1
ATOM 2231 C C . GLY A 1 293 ? 5.412 -5.674 -9.554 1.00 97.31 293 GLY A C 1
ATOM 2232 O O . GLY A 1 293 ? 4.496 -4.849 -9.609 1.00 97.31 293 GLY A O 1
ATOM 2233 N N . SER A 1 294 ? 6.193 -5.946 -10.596 1.00 95.06 294 SER A N 1
ATOM 2234 C CA . SER A 1 294 ? 6.117 -5.268 -11.894 1.00 95.06 294 SER A CA 1
ATOM 2235 C C . SER A 1 294 ? 5.161 -5.930 -12.898 1.00 95.06 294 SER A C 1
ATOM 2237 O O . SER A 1 294 ? 5.106 -5.533 -14.059 1.00 95.06 294 SER A O 1
ATOM 2239 N N . THR A 1 295 ? 4.378 -6.937 -12.485 1.00 96.06 295 THR A N 1
ATOM 2240 C CA . THR A 1 295 ? 3.596 -7.789 -13.410 1.00 96.06 295 THR A CA 1
ATOM 2241 C C . THR A 1 295 ? 2.335 -7.129 -13.978 1.00 96.06 295 THR A C 1
ATOM 2243 O O . THR A 1 295 ? 1.753 -7.624 -14.944 1.00 96.06 295 THR A O 1
ATOM 2246 N N . ARG A 1 296 ? 1.890 -6.015 -13.386 1.00 95.00 296 ARG A N 1
ATOM 2247 C CA . ARG A 1 296 ? 0.700 -5.248 -13.796 1.00 95.00 296 ARG A CA 1
ATOM 2248 C C . ARG A 1 296 ? 1.062 -3.766 -13.993 1.00 95.00 296 ARG A C 1
ATOM 2250 O O . ARG A 1 296 ? 0.692 -2.940 -13.149 1.00 95.00 296 ARG A O 1
ATOM 2257 N N . PRO A 1 297 ? 1.831 -3.429 -15.044 1.00 95.06 297 PRO A N 1
ATOM 2258 C CA . PRO A 1 297 ? 2.258 -2.057 -15.297 1.00 95.06 297 PRO A CA 1
ATOM 2259 C C . PRO A 1 297 ? 1.112 -1.177 -15.809 1.00 95.06 297 PRO A C 1
ATOM 2261 O O . PRO A 1 297 ? 0.270 -1.634 -16.580 1.00 95.06 297 PRO A O 1
ATOM 2264 N N . LEU A 1 298 ? 1.120 0.096 -15.412 1.00 93.00 298 LEU A N 1
ATOM 2265 C CA . LEU A 1 298 ? 0.294 1.166 -15.992 1.00 93.00 298 LEU A CA 1
ATOM 2266 C C . LEU A 1 298 ? 1.057 2.000 -17.016 1.00 93.00 298 LEU A C 1
ATOM 2268 O O . LEU A 1 298 ? 0.459 2.564 -17.926 1.00 93.00 298 LEU A O 1
ATOM 2272 N N . ALA A 1 299 ? 2.377 2.068 -16.868 1.00 92.38 299 ALA A N 1
ATOM 2273 C CA . ALA A 1 299 ? 3.289 2.686 -17.810 1.00 92.38 299 ALA A CA 1
ATOM 2274 C C . ALA A 1 299 ? 4.261 1.630 -18.364 1.00 92.38 299 ALA A C 1
ATOM 2276 O O . ALA A 1 299 ? 4.586 0.677 -17.648 1.00 92.38 299 ALA A O 1
ATOM 2277 N N . PRO A 1 300 ? 4.745 1.776 -19.611 1.00 92.94 300 PRO A N 1
ATOM 2278 C CA . PRO A 1 300 ? 5.686 0.834 -20.209 1.00 92.94 300 PRO A CA 1
ATOM 2279 C C . PRO A 1 300 ? 6.888 0.539 -19.302 1.00 92.94 300 PRO A C 1
ATOM 2281 O O . PRO A 1 300 ? 7.498 1.446 -18.738 1.00 92.94 300 PRO A O 1
ATOM 2284 N N . LEU A 1 301 ? 7.226 -0.744 -19.165 1.00 90.12 301 LEU A N 1
ATOM 2285 C CA . LEU A 1 301 ? 8.420 -1.178 -18.438 1.00 90.12 301 LEU A CA 1
ATOM 2286 C C . LEU A 1 301 ? 9.683 -0.886 -19.264 1.00 90.12 301 LEU A C 1
ATOM 2288 O O . LEU A 1 301 ? 9.638 -0.884 -20.494 1.00 90.12 301 LEU A O 1
ATOM 2292 N N . GLY A 1 302 ? 10.816 -0.682 -18.587 1.00 84.75 302 GLY A N 1
ATOM 2293 C CA . GLY A 1 302 ? 12.119 -0.467 -19.235 1.00 84.75 302 GLY A CA 1
ATOM 2294 C C . GLY A 1 302 ? 12.422 0.979 -19.651 1.00 84.75 302 GLY A C 1
ATOM 2295 O O . GLY A 1 302 ? 13.421 1.210 -20.328 1.00 84.75 302 GLY A O 1
ATOM 2296 N N . GLY A 1 303 ? 11.583 1.940 -19.249 1.00 87.88 303 GLY A N 1
ATOM 2297 C CA . GLY A 1 303 ? 11.847 3.378 -19.372 1.00 87.88 303 GLY A CA 1
ATOM 2298 C C . GLY A 1 303 ? 12.604 3.965 -18.174 1.00 87.88 303 GLY A C 1
ATOM 2299 O O . GLY A 1 303 ? 13.059 3.251 -17.279 1.00 87.88 303 GLY A O 1
ATOM 2300 N N . THR A 1 304 ? 12.706 5.289 -18.137 1.00 91.81 304 THR A N 1
ATOM 2301 C CA . THR A 1 304 ? 13.273 6.064 -17.023 1.00 91.81 304 THR A CA 1
ATOM 2302 C C . THR A 1 304 ? 12.427 5.967 -15.745 1.00 91.81 304 THR A C 1
ATOM 2304 O O . THR A 1 304 ? 11.263 5.564 -15.766 1.00 91.81 304 THR A O 1
ATOM 2307 N N . VAL A 1 305 ? 13.003 6.379 -14.609 1.00 88.31 305 VAL A N 1
ATOM 2308 C CA . VAL A 1 305 ? 12.313 6.414 -13.304 1.00 88.31 305 VAL A CA 1
ATOM 2309 C C . VAL A 1 305 ? 11.029 7.244 -13.346 1.00 88.31 305 VAL A C 1
ATOM 2311 O O . VAL A 1 305 ? 10.028 6.839 -12.751 1.00 88.31 305 VAL A O 1
ATOM 2314 N N . GLU A 1 306 ? 11.044 8.373 -14.060 1.00 89.06 306 GLU A N 1
ATOM 2315 C CA . GLU A 1 306 ? 9.877 9.249 -14.200 1.00 89.06 306 GLU A CA 1
ATOM 2316 C C . GLU A 1 306 ? 8.800 8.628 -15.092 1.00 89.06 306 GLU A C 1
ATOM 2318 O O . GLU A 1 306 ? 7.621 8.655 -14.744 1.00 89.06 306 GLU A O 1
ATOM 2323 N N . GLU A 1 307 ? 9.189 7.992 -16.200 1.00 90.88 307 GLU A N 1
ATOM 2324 C CA . GLU A 1 307 ? 8.248 7.300 -17.092 1.00 90.88 307 GLU A CA 1
ATOM 2325 C C . GLU A 1 307 ? 7.552 6.128 -16.393 1.00 90.88 307 GLU A C 1
ATOM 2327 O O . GLU A 1 307 ? 6.380 5.860 -16.645 1.00 90.88 307 GLU A O 1
ATOM 2332 N N . GLN A 1 308 ? 8.247 5.456 -15.473 1.00 92.62 308 GLN A N 1
ATOM 2333 C CA . GLN A 1 308 ? 7.707 4.324 -14.723 1.00 92.62 308 GLN A CA 1
ATOM 2334 C C . GLN A 1 308 ? 7.089 4.707 -13.375 1.00 92.62 308 GLN A C 1
ATOM 2336 O O . GLN A 1 308 ? 6.631 3.829 -12.644 1.00 92.62 308 GLN A O 1
ATOM 2341 N N . LYS A 1 309 ? 7.023 5.997 -13.031 1.00 92.31 309 LYS A N 1
ATOM 2342 C CA . LYS A 1 309 ? 6.530 6.463 -11.727 1.00 92.31 309 LYS A CA 1
ATOM 2343 C C . LYS A 1 309 ? 5.131 5.942 -11.393 1.00 92.31 309 LYS A C 1
ATOM 2345 O O . LYS A 1 309 ? 4.876 5.560 -10.256 1.00 92.31 309 LYS A O 1
ATOM 2350 N N . LEU A 1 310 ? 4.244 5.853 -12.387 1.00 93.81 310 LEU A N 1
ATOM 2351 C CA . LEU A 1 310 ? 2.888 5.320 -12.205 1.00 93.81 310 LEU A CA 1
ATOM 2352 C C . LEU A 1 310 ? 2.863 3.829 -11.838 1.00 93.81 310 LEU A C 1
ATOM 2354 O O . LEU A 1 310 ? 1.884 3.361 -11.263 1.00 93.81 310 LEU A O 1
ATOM 2358 N N . ASN A 1 311 ? 3.922 3.074 -12.138 1.00 95.88 311 ASN A N 1
ATOM 2359 C CA . ASN A 1 311 ? 4.011 1.661 -11.776 1.00 95.88 311 ASN A CA 1
ATOM 2360 C C . ASN A 1 311 ? 4.264 1.476 -10.275 1.00 95.88 311 ASN A C 1
ATOM 2362 O O . ASN A 1 311 ? 3.759 0.513 -9.696 1.00 95.88 311 ASN A O 1
ATOM 2366 N N . ARG A 1 312 ? 4.966 2.418 -9.628 1.00 96.12 312 ARG A N 1
ATOM 2367 C CA . ARG A 1 312 ? 5.194 2.434 -8.177 1.00 96.12 312 ARG A CA 1
ATOM 2368 C C . ARG A 1 312 ? 3.954 2.951 -7.449 1.00 96.12 312 ARG A C 1
ATOM 2370 O O . ARG A 1 312 ? 3.811 4.144 -7.173 1.00 96.12 312 ARG A O 1
ATOM 2377 N N . ARG A 1 313 ? 3.052 2.035 -7.114 1.00 96.94 313 ARG A N 1
ATOM 2378 C CA . ARG A 1 313 ? 1.776 2.366 -6.471 1.00 96.94 313 ARG A CA 1
ATOM 2379 C C . ARG A 1 313 ? 1.295 1.278 -5.524 1.00 96.94 313 ARG A C 1
ATOM 2381 O O . ARG A 1 313 ? 1.722 0.124 -5.596 1.00 96.94 313 ARG A O 1
ATOM 2388 N N . VAL A 1 314 ? 0.327 1.659 -4.708 1.00 98.00 314 VAL A N 1
ATOM 2389 C CA . VAL A 1 314 ? -0.576 0.764 -4.000 1.00 98.00 314 VAL A CA 1
ATOM 2390 C C . VAL A 1 314 ? -1.988 1.012 -4.520 1.00 98.00 314 VAL A C 1
ATOM 2392 O O . VAL A 1 314 ? -2.429 2.158 -4.612 1.00 98.00 314 VAL A O 1
ATOM 2395 N N . GLU A 1 315 ? -2.693 -0.055 -4.873 1.00 97.44 315 GLU A N 1
ATOM 2396 C CA . GLU A 1 315 ? -4.098 -0.009 -5.269 1.00 97.44 315 GLU A CA 1
ATOM 2397 C C . GLU A 1 315 ? -4.990 -0.570 -4.168 1.00 97.44 315 GLU A C 1
ATOM 2399 O O . GLU A 1 315 ? -4.676 -1.602 -3.572 1.00 97.44 315 GLU A O 1
ATOM 2404 N N . ILE A 1 316 ? -6.132 0.075 -3.926 1.00 97.38 316 ILE A N 1
ATOM 2405 C CA . ILE A 1 316 ? -7.175 -0.475 -3.055 1.00 97.38 316 ILE A CA 1
ATOM 2406 C C . ILE A 1 316 ? -8.357 -0.921 -3.909 1.00 97.38 316 ILE A C 1
ATOM 2408 O O . ILE A 1 316 ? -9.075 -0.098 -4.479 1.00 97.38 316 ILE A O 1
ATOM 2412 N N . VAL A 1 317 ? -8.573 -2.230 -3.971 1.00 95.75 317 VAL A N 1
ATOM 2413 C CA . VAL A 1 317 ? -9.666 -2.867 -4.708 1.00 95.75 317 VAL A CA 1
ATOM 2414 C C . VAL A 1 317 ? -10.806 -3.199 -3.750 1.00 95.75 317 VAL A C 1
ATOM 2416 O O . VAL A 1 317 ? -10.589 -3.778 -2.685 1.00 95.75 317 VAL A O 1
ATOM 2419 N N . ILE A 1 318 ? -12.038 -2.876 -4.137 1.00 93.81 318 ILE A N 1
ATOM 2420 C CA . ILE A 1 318 ? -13.245 -3.225 -3.379 1.00 93.81 318 ILE A CA 1
ATOM 2421 C C . ILE A 1 318 ? -13.765 -4.562 -3.919 1.00 93.81 318 ILE A C 1
ATOM 2423 O O . ILE A 1 318 ? -14.155 -4.658 -5.076 1.00 93.81 318 ILE A O 1
ATOM 2427 N N . LEU A 1 319 ? -13.734 -5.618 -3.103 1.00 89.38 319 LEU A N 1
ATOM 2428 C CA . LEU A 1 319 ? -14.017 -6.988 -3.555 1.00 89.38 319 LEU A CA 1
ATOM 2429 C C . LEU A 1 319 ? -15.499 -7.344 -3.521 1.00 89.38 319 LEU A C 1
ATOM 2431 O O . LEU A 1 319 ? -16.016 -8.008 -4.416 1.00 89.38 319 LEU A O 1
ATOM 2435 N N . ARG A 1 320 ? -16.169 -6.979 -2.431 1.00 78.06 320 ARG A N 1
ATOM 2436 C CA . ARG A 1 320 ? -17.576 -7.293 -2.207 1.00 78.06 320 ARG A CA 1
ATOM 2437 C C . ARG A 1 320 ? -18.132 -6.302 -1.218 1.00 78.06 320 ARG A C 1
ATOM 2439 O O . ARG A 1 320 ? -17.500 -6.054 -0.194 1.00 78.06 320 ARG A O 1
ATOM 2446 N N . THR A 1 321 ? -19.309 -5.782 -1.515 1.00 65.19 321 THR A N 1
ATOM 2447 C CA . THR A 1 321 ? -20.147 -5.115 -0.533 1.00 65.19 321 THR A CA 1
ATOM 2448 C C . THR A 1 321 ? -21.364 -5.998 -0.345 1.00 65.19 321 THR A C 1
ATOM 2450 O O . THR A 1 321 ? -22.037 -6.349 -1.314 1.00 65.19 321 THR A O 1
ATOM 2453 N N . ASP A 1 322 ? -21.595 -6.462 0.881 1.00 59.94 322 ASP A N 1
ATOM 2454 C CA . ASP A 1 322 ? -22.779 -7.261 1.174 1.00 59.94 322 ASP A CA 1
ATOM 2455 C C . ASP A 1 322 ? -23.983 -6.300 1.156 1.00 59.94 322 ASP A C 1
ATOM 2457 O O . ASP A 1 322 ? -24.382 -5.730 2.180 1.00 59.94 322 ASP A O 1
ATOM 2461 N N . ALA A 1 323 ? -24.500 -6.029 -0.044 1.00 49.91 323 ALA A N 1
ATOM 2462 C CA . ALA A 1 323 ? -25.771 -5.357 -0.222 1.00 49.91 323 ALA A CA 1
ATOM 2463 C C . ALA A 1 323 ? -26.831 -6.266 0.402 1.00 49.91 323 ALA A C 1
ATOM 2465 O O . ALA A 1 323 ? -27.034 -7.393 -0.041 1.00 49.91 323 ALA A O 1
ATOM 2466 N N . GLY A 1 324 ? -27.449 -5.805 1.489 1.00 47.59 324 GLY A N 1
ATOM 2467 C CA . GLY A 1 324 ? -28.672 -6.436 1.959 1.00 47.59 324 GLY A CA 1
ATOM 2468 C C . GLY A 1 324 ? -29.754 -6.160 0.925 1.00 47.59 324 GLY A C 1
ATOM 2469 O O . GLY A 1 324 ? -30.250 -5.035 0.883 1.00 47.59 324 GLY A O 1
ATOM 2470 N N . GLU A 1 325 ? -30.046 -7.151 0.087 1.00 34.91 325 GLU A N 1
ATOM 2471 C CA . GLU A 1 325 ? -31.376 -7.332 -0.506 1.00 34.91 325 GLU A CA 1
ATOM 2472 C C . GLU A 1 325 ? -32.341 -7.905 0.539 1.00 34.91 325 GLU A C 1
ATOM 2474 O O . GLU A 1 325 ? -31.906 -8.758 1.352 1.00 34.91 325 GLU A O 1
#

Sequence (325 aa):
MNRSSVMQQLEEEAPKKDLRARFLLVALLLSLAIHAGFLWWARDYPVKTFSDSYYEEMVPRAFKVDRVEIDSRLLEDDPAPEAARTMNTPAPVDLPPEDVTAELPQTQHAPAKPGDIGLEKEPPPDIRRAAAEGAARLNAAAASALEDDLDAMREAMLAEDAASPAQPAIELAAGASARGGDAVPEGYSNLDELLSQSGGLSASQAPIFMPSDVLFGYDESFLRPEAVTSLEKLGELIRRNPRARFRIEGHTDSFGGTEYNARLSLARAESVKQWLAGTMAIDPSCIETRGLGSTRPLAPLGGTVEEQKLNRRVEIVILRTDAGE